Protein AF-A0A0D8FWG2-F1 (afdb_monomer)

Structure (mmCIF, N/CA/C/O backbone):
data_AF-A0A0D8FWG2-F1
#
_entry.id   AF-A0A0D8FWG2-F1
#
loop_
_atom_site.group_PDB
_atom_site.id
_atom_site.type_symbol
_atom_site.label_atom_id
_atom_site.label_alt_id
_atom_site.label_comp_id
_atom_site.label_asym_id
_atom_site.label_entity_id
_atom_site.label_seq_id
_atom_site.pdbx_PDB_ins_code
_atom_site.Cartn_x
_atom_site.Cartn_y
_atom_site.Cartn_z
_atom_site.occupancy
_atom_site.B_iso_or_equiv
_atom_site.auth_seq_id
_atom_site.auth_comp_id
_atom_site.auth_asym_id
_atom_site.auth_atom_id
_atom_site.pdbx_PDB_model_num
ATOM 1 N N . MET A 1 1 ? 95.103 -8.978 -117.658 1.00 49.19 1 MET A N 1
ATOM 2 C CA . MET A 1 1 ? 93.916 -8.211 -117.225 1.00 49.19 1 MET A CA 1
ATOM 3 C C . MET A 1 1 ? 92.693 -9.013 -117.621 1.00 49.19 1 MET A C 1
ATOM 5 O O . MET A 1 1 ? 92.550 -9.301 -118.802 1.00 49.19 1 MET A O 1
ATOM 9 N N . ALA A 1 2 ? 91.891 -9.467 -116.656 1.00 58.25 2 ALA A N 1
ATOM 10 C CA . ALA A 1 2 ? 90.638 -10.151 -116.962 1.00 58.25 2 ALA A CA 1
ATOM 11 C C . ALA A 1 2 ? 89.670 -9.117 -117.555 1.00 58.25 2 ALA A C 1
ATOM 13 O O . ALA A 1 2 ? 89.337 -8.136 -116.893 1.00 58.25 2 ALA A O 1
ATOM 14 N N . VAL A 1 3 ? 89.307 -9.284 -118.825 1.00 69.56 3 VAL A N 1
ATOM 15 C CA . VAL A 1 3 ? 88.419 -8.355 -119.528 1.00 69.56 3 VAL A CA 1
ATOM 16 C C . VAL A 1 3 ? 86.982 -8.775 -119.228 1.00 69.56 3 VAL A C 1
ATOM 18 O O . VAL A 1 3 ? 86.547 -9.845 -119.647 1.00 69.56 3 VAL A O 1
ATOM 21 N N . ILE A 1 4 ? 86.276 -7.957 -118.448 1.00 75.12 4 ILE A N 1
ATOM 22 C CA . ILE A 1 4 ? 84.880 -8.182 -118.060 1.00 75.12 4 ILE A CA 1
ATOM 23 C C . ILE A 1 4 ? 83.990 -7.588 -119.153 1.00 75.12 4 ILE A C 1
ATOM 25 O O . ILE A 1 4 ? 83.874 -6.369 -119.245 1.00 75.12 4 ILE A O 1
ATOM 29 N N . ASN A 1 5 ? 83.372 -8.435 -119.979 1.00 79.31 5 ASN A N 1
ATOM 30 C CA . ASN A 1 5 ? 82.559 -7.987 -121.119 1.00 79.31 5 ASN A CA 1
ATOM 31 C C . ASN A 1 5 ? 81.068 -8.313 -120.971 1.00 79.31 5 ASN A C 1
ATOM 33 O O . ASN A 1 5 ? 80.241 -7.759 -121.691 1.00 79.31 5 ASN A O 1
ATOM 37 N N . THR A 1 6 ? 80.708 -9.199 -120.040 1.00 81.62 6 THR A N 1
ATOM 38 C CA . THR A 1 6 ? 79.319 -9.577 -119.761 1.00 81.62 6 THR A CA 1
ATOM 39 C C . THR A 1 6 ? 79.025 -9.577 -118.262 1.00 81.62 6 THR A C 1
ATOM 41 O O . THR A 1 6 ? 79.923 -9.692 -117.425 1.00 81.62 6 THR A O 1
ATOM 44 N N . THR A 1 7 ? 77.743 -9.511 -117.891 1.00 81.50 7 THR A N 1
ATOM 45 C CA . THR A 1 7 ? 77.305 -9.647 -116.490 1.00 81.50 7 THR A CA 1
ATOM 46 C C . THR A 1 7 ? 77.754 -10.980 -115.881 1.00 81.50 7 THR A C 1
ATOM 48 O O . THR A 1 7 ? 78.048 -11.049 -114.690 1.00 81.50 7 THR A O 1
ATOM 51 N N . SER A 1 8 ? 77.862 -12.036 -116.695 1.00 82.88 8 SER A N 1
ATOM 52 C CA . SER A 1 8 ? 78.363 -13.337 -116.247 1.00 82.88 8 SER A CA 1
ATOM 53 C C . SER A 1 8 ? 79.861 -13.293 -115.921 1.00 82.88 8 SER A C 1
ATOM 55 O O . SER A 1 8 ? 80.273 -13.862 -114.908 1.00 82.88 8 SER A O 1
ATOM 57 N N . ASP A 1 9 ? 80.662 -12.571 -116.714 1.00 80.00 9 ASP A N 1
ATOM 58 C CA . ASP A 1 9 ? 82.096 -12.371 -116.454 1.00 80.00 9 ASP A CA 1
ATOM 59 C C . ASP A 1 9 ? 82.322 -11.567 -115.165 1.00 80.00 9 ASP A C 1
ATOM 61 O O . ASP A 1 9 ? 83.185 -11.916 -114.359 1.00 80.00 9 ASP A O 1
ATOM 65 N N . LEU A 1 10 ? 81.487 -10.548 -114.918 1.00 81.06 10 LEU A N 1
ATOM 66 C CA . LEU A 1 10 ? 81.511 -9.752 -113.687 1.00 81.06 10 LEU A CA 1
ATOM 67 C C . LEU A 1 10 ? 81.169 -10.613 -112.462 1.00 81.06 10 LEU A C 1
ATOM 69 O O . LEU A 1 10 ? 81.890 -10.604 -111.468 1.00 81.06 10 LEU A O 1
ATOM 73 N N . LEU A 1 11 ? 80.095 -11.405 -112.536 1.00 82.94 11 LEU A N 1
ATOM 74 C CA . LEU A 1 11 ? 79.675 -12.281 -111.438 1.00 82.94 11 LEU A CA 1
ATOM 75 C C . LEU A 1 11 ? 80.678 -13.406 -111.149 1.00 82.94 11 LEU A C 1
ATOM 77 O O . LEU A 1 11 ? 80.746 -13.863 -110.007 1.00 82.94 11 LEU A O 1
ATOM 81 N N . LYS A 1 12 ? 81.436 -13.866 -112.153 1.00 83.00 12 LYS A N 1
ATOM 82 C CA . LYS A 1 12 ? 82.525 -14.833 -111.966 1.00 83.00 12 LYS A CA 1
ATOM 83 C C . LYS A 1 12 ? 83.728 -14.177 -111.281 1.00 83.00 12 LYS A C 1
ATOM 85 O O . LYS A 1 12 ? 84.181 -14.686 -110.259 1.00 83.00 12 LYS A O 1
ATOM 90 N N . ALA A 1 13 ? 84.150 -13.001 -111.752 1.00 82.06 13 ALA A N 1
ATOM 91 C CA . AL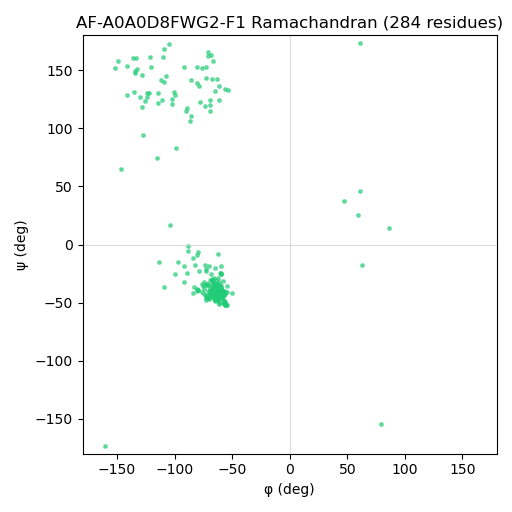A A 1 13 ? 85.244 -12.235 -111.152 1.00 82.06 13 ALA A CA 1
ATOM 92 C C . ALA A 1 13 ? 84.978 -11.855 -109.679 1.00 82.06 13 ALA A C 1
ATOM 94 O O . ALA A 1 13 ? 85.886 -11.952 -108.856 1.00 82.06 13 ALA A O 1
ATOM 95 N N . LEU A 1 14 ? 83.731 -11.507 -109.327 1.00 83.25 14 LEU A N 1
ATOM 96 C CA . LEU A 1 14 ? 83.308 -11.209 -107.947 1.00 83.25 14 LEU A CA 1
ATOM 97 C C . LEU A 1 14 ? 83.203 -12.449 -107.036 1.00 83.25 14 LEU A C 1
ATOM 99 O O . LEU A 1 14 ? 83.204 -12.308 -105.814 1.00 83.25 14 LEU A O 1
ATOM 103 N N . ARG A 1 15 ? 83.064 -13.660 -107.595 1.00 82.50 15 ARG A N 1
ATOM 104 C CA . ARG A 1 15 ? 83.085 -14.916 -106.817 1.00 82.50 15 ARG A CA 1
ATOM 105 C C . ARG A 1 15 ? 84.504 -15.394 -106.540 1.00 82.50 15 ARG A C 1
ATOM 107 O O . ARG A 1 15 ? 84.753 -15.931 -105.468 1.00 82.50 15 ARG A O 1
ATOM 114 N N . GLU A 1 16 ? 85.400 -15.208 -107.503 1.00 85.69 16 GLU A N 1
ATOM 115 C CA . GLU A 1 16 ? 86.805 -15.610 -107.402 1.00 85.69 16 GLU A CA 1
ATOM 116 C C . GLU A 1 16 ? 87.637 -14.614 -106.568 1.00 85.69 16 GLU A C 1
ATOM 118 O O . GLU A 1 16 ? 88.646 -15.013 -105.997 1.00 85.69 16 GLU A O 1
ATOM 123 N N . ASN A 1 17 ? 87.192 -13.352 -106.432 1.00 85.19 17 ASN A N 1
ATOM 124 C CA . ASN A 1 17 ? 87.883 -12.296 -105.678 1.00 85.19 17 ASN A CA 1
ATOM 125 C C . ASN A 1 17 ? 86.943 -11.623 -104.649 1.00 85.19 17 ASN A C 1
ATOM 127 O O . ASN A 1 17 ? 86.231 -10.674 -104.996 1.00 85.19 17 ASN A O 1
ATOM 131 N N . PRO A 1 18 ? 86.931 -12.078 -103.38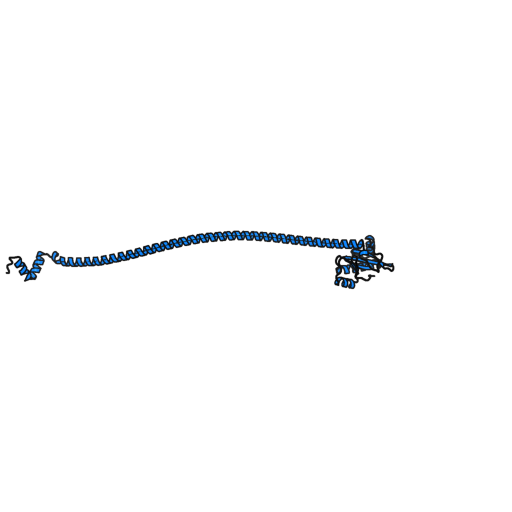0 1.00 79.88 18 PRO A N 1
ATOM 132 C CA . PRO A 1 18 ? 86.045 -11.549 -102.336 1.00 79.88 18 PRO A CA 1
ATOM 133 C C . PRO A 1 18 ? 86.223 -10.049 -102.048 1.00 79.88 18 PRO A C 1
ATOM 135 O O . PRO A 1 18 ? 85.235 -9.351 -101.843 1.00 79.88 18 PRO A O 1
ATOM 138 N N . GLU A 1 19 ? 87.450 -9.527 -102.121 1.00 80.31 19 GLU A N 1
ATOM 139 C CA . GLU A 1 19 ? 87.739 -8.104 -101.873 1.00 80.31 19 GLU A CA 1
ATOM 140 C C . GLU A 1 19 ? 87.059 -7.179 -102.897 1.00 80.31 19 GLU A C 1
ATOM 142 O O . GLU A 1 19 ? 86.571 -6.103 -102.552 1.00 80.31 19 GLU A O 1
ATOM 147 N N . TRP A 1 20 ? 86.949 -7.614 -104.159 1.00 82.56 20 TRP A N 1
ATOM 148 C CA . TRP A 1 20 ? 86.262 -6.849 -105.207 1.00 82.56 20 TRP A CA 1
ATOM 149 C C . TRP A 1 20 ? 84.753 -6.798 -104.968 1.00 82.56 20 TRP A C 1
ATOM 151 O O . TRP A 1 20 ? 84.102 -5.812 -105.303 1.00 82.56 20 TRP A O 1
ATOM 161 N N . LYS A 1 21 ? 84.188 -7.838 -104.348 1.00 80.44 21 LYS A N 1
ATOM 162 C CA . LYS A 1 21 ? 82.777 -7.883 -103.957 1.00 80.44 21 LYS A CA 1
ATOM 163 C C . LYS A 1 21 ? 82.461 -6.887 -102.851 1.00 80.44 21 LYS A C 1
ATOM 165 O O . LYS A 1 21 ? 81.416 -6.244 -102.922 1.00 80.44 21 LYS A O 1
ATOM 170 N N . ASP A 1 22 ? 83.350 -6.735 -101.877 1.00 80.75 22 ASP A N 1
ATOM 171 C CA . ASP A 1 22 ? 83.165 -5.779 -100.786 1.00 80.75 22 ASP A CA 1
ATOM 172 C C . ASP A 1 22 ? 83.395 -4.332 -101.254 1.00 80.75 22 ASP A C 1
ATOM 174 O O . ASP A 1 22 ? 82.592 -3.462 -100.921 1.00 80.75 22 ASP A O 1
ATOM 178 N N . ALA A 1 23 ? 84.381 -4.085 -102.126 1.00 80.75 23 ALA A N 1
ATOM 179 C CA . ALA A 1 23 ? 84.607 -2.769 -102.735 1.00 80.75 23 ALA A CA 1
ATOM 180 C C . ALA A 1 23 ? 83.437 -2.320 -103.634 1.00 80.75 23 ALA A C 1
ATOM 182 O O . ALA A 1 23 ? 82.934 -1.207 -103.493 1.00 80.75 23 ALA A O 1
ATOM 183 N N . VAL A 1 24 ? 82.941 -3.201 -104.515 1.00 81.69 24 VAL A N 1
ATOM 184 C CA . VAL A 1 24 ? 81.765 -2.915 -105.360 1.00 81.69 24 VAL A CA 1
ATOM 185 C C . VAL A 1 24 ? 80.501 -2.741 -104.510 1.00 81.69 24 VAL A C 1
ATOM 187 O O . VAL A 1 24 ? 79.668 -1.890 -104.818 1.00 81.69 24 VAL A O 1
ATOM 190 N N . ARG A 1 25 ? 80.352 -3.499 -103.413 1.00 81.50 25 ARG A N 1
ATOM 191 C CA . ARG A 1 25 ? 79.251 -3.312 -102.456 1.00 81.50 25 ARG A CA 1
ATOM 192 C C . ARG A 1 25 ? 79.326 -1.936 -101.790 1.00 81.50 25 ARG A C 1
ATOM 194 O O . ARG A 1 25 ? 78.289 -1.288 -101.677 1.00 81.50 25 ARG A O 1
ATOM 201 N N . ALA A 1 26 ? 80.513 -1.499 -101.373 1.00 82.44 26 ALA A N 1
ATOM 202 C CA . ALA A 1 26 ? 80.698 -0.212 -100.716 1.00 82.44 26 ALA A CA 1
ATOM 203 C C . ALA A 1 26 ? 80.413 0.977 -101.647 1.00 82.44 26 ALA A C 1
ATOM 205 O O . ALA A 1 26 ? 79.708 1.902 -101.245 1.00 82.44 26 ALA A O 1
ATOM 206 N N . GLU A 1 27 ? 80.879 0.901 -102.897 1.00 82.88 27 GLU A N 1
ATOM 207 C CA . GLU A 1 27 ? 80.689 1.943 -103.913 1.00 82.88 27 GLU A CA 1
ATOM 208 C C . GLU A 1 27 ? 79.222 2.064 -104.364 1.00 82.88 27 GLU A C 1
ATOM 210 O O . GLU A 1 27 ? 78.686 3.165 -104.459 1.00 82.88 27 GLU A O 1
ATOM 215 N N . ILE A 1 28 ? 78.537 0.938 -104.613 1.00 82.50 28 ILE A N 1
ATOM 216 C CA . ILE A 1 28 ? 77.148 0.948 -105.112 1.00 82.50 28 ILE A CA 1
ATOM 217 C C . ILE A 1 28 ? 76.143 1.278 -104.002 1.00 82.50 28 ILE A C 1
ATOM 219 O O . ILE A 1 28 ? 75.159 1.975 -104.249 1.00 82.50 28 ILE A O 1
ATOM 223 N N . LEU A 1 29 ? 76.335 0.739 -102.794 1.00 81.19 29 LEU A N 1
ATOM 224 C CA . LEU A 1 29 ? 75.348 0.855 -101.716 1.00 81.19 29 LEU A CA 1
ATOM 225 C C . LEU A 1 29 ? 75.589 2.078 -100.810 1.00 81.19 29 LEU A C 1
ATOM 227 O O . LEU A 1 29 ? 74.668 2.512 -100.117 1.00 81.19 29 LEU A O 1
ATOM 231 N N . GLY A 1 30 ? 76.786 2.670 -100.809 1.00 81.19 30 GLY A N 1
ATOM 232 C CA . GLY A 1 30 ? 77.150 3.737 -99.871 1.00 81.19 30 GLY A CA 1
ATOM 233 C C . GLY A 1 30 ? 77.100 3.287 -98.398 1.00 81.19 30 GLY A C 1
ATOM 234 O O . GLY A 1 30 ? 76.677 2.177 -98.070 1.00 81.19 30 GLY A O 1
ATOM 235 N N . GLU A 1 31 ? 77.540 4.133 -97.463 1.00 77.31 31 GLU A N 1
ATOM 236 C CA . GLU A 1 31 ? 77.626 3.761 -96.034 1.00 77.31 31 GLU A CA 1
ATOM 237 C C . GLU A 1 31 ? 76.253 3.507 -95.387 1.00 77.31 31 GLU A C 1
ATOM 239 O O . GLU A 1 31 ? 76.088 2.607 -94.564 1.00 77.31 31 GLU A O 1
ATOM 244 N N . ARG A 1 32 ? 75.228 4.268 -95.792 1.00 78.75 32 ARG A N 1
ATOM 245 C CA . ARG A 1 32 ? 73.884 4.205 -95.189 1.00 78.75 32 ARG A CA 1
ATOM 246 C C . ARG A 1 32 ? 73.160 2.884 -95.446 1.00 78.75 32 ARG A C 1
ATOM 248 O O . ARG A 1 32 ? 72.411 2.437 -94.584 1.00 78.75 32 ARG A O 1
ATOM 255 N N . LEU A 1 33 ? 73.334 2.271 -96.620 1.00 84.56 33 LEU A N 1
ATOM 256 C CA . LEU A 1 33 ? 72.678 0.992 -96.925 1.00 84.56 33 LEU A CA 1
ATOM 257 C C . LEU A 1 33 ? 73.448 -0.205 -96.350 1.00 84.56 33 LEU A C 1
ATOM 259 O O . LEU A 1 33 ? 72.860 -1.272 -96.193 1.00 84.56 33 LEU A O 1
ATOM 263 N N . GLN A 1 34 ? 74.724 -0.035 -95.989 1.00 82.62 34 GLN A N 1
ATOM 264 C CA . GLN A 1 34 ? 75.521 -1.080 -95.338 1.00 82.62 34 GLN A CA 1
ATOM 265 C C . GLN A 1 34 ? 75.179 -1.255 -93.853 1.00 82.62 34 GLN A C 1
ATOM 267 O O . GLN A 1 34 ? 75.177 -2.383 -93.373 1.00 82.62 34 GLN A O 1
ATOM 272 N N . THR A 1 35 ? 74.831 -0.176 -93.141 1.00 88.19 35 THR A N 1
ATOM 273 C CA . THR A 1 35 ? 74.429 -0.220 -91.715 1.00 88.19 35 THR A CA 1
ATOM 274 C C . THR A 1 35 ? 72.951 -0.561 -91.505 1.00 88.19 35 THR A C 1
ATOM 276 O O . THR A 1 35 ? 72.517 -0.867 -90.392 1.00 88.19 35 THR A O 1
ATOM 279 N N . LEU A 1 36 ? 72.153 -0.551 -92.577 1.00 91.56 36 LEU A N 1
ATOM 280 C CA . LEU A 1 36 ? 70.716 -0.809 -92.525 1.00 91.56 36 LEU A CA 1
ATOM 281 C C . LEU A 1 36 ? 70.345 -2.175 -91.903 1.00 91.56 36 LEU A C 1
ATOM 283 O O . LEU A 1 36 ? 69.422 -2.194 -91.089 1.00 91.56 36 LEU A O 1
ATOM 287 N N . PRO A 1 37 ? 71.023 -3.308 -92.195 1.00 90.88 37 PRO A N 1
ATOM 288 C CA . PRO A 1 37 ? 70.692 -4.600 -91.583 1.00 90.88 37 PRO A CA 1
ATOM 289 C C . PRO A 1 37 ? 70.879 -4.628 -90.061 1.00 90.88 37 PRO A C 1
ATOM 291 O O . PRO A 1 37 ? 70.106 -5.281 -89.357 1.00 90.88 37 PRO A O 1
ATOM 294 N N . GLU A 1 38 ? 71.877 -3.908 -89.542 1.00 91.62 38 GLU A N 1
ATOM 295 C CA . GLU A 1 38 ? 72.129 -3.795 -88.102 1.00 91.62 38 GLU A CA 1
ATOM 296 C C . GLU A 1 38 ? 71.036 -2.971 -87.425 1.00 91.62 38 GLU A C 1
ATOM 298 O O . GLU A 1 38 ? 70.456 -3.422 -86.438 1.00 91.62 38 GLU A O 1
ATOM 303 N N . LEU A 1 39 ? 70.676 -1.821 -88.008 1.00 93.56 39 LEU A N 1
ATOM 304 C CA . LEU A 1 39 ? 69.558 -0.999 -87.537 1.00 93.56 39 LEU A CA 1
ATOM 305 C C . LEU A 1 39 ? 68.227 -1.762 -87.584 1.00 93.56 39 LEU A C 1
ATOM 307 O O . LEU A 1 39 ? 67.440 -1.681 -86.646 1.00 93.56 39 LEU A O 1
ATOM 311 N N . VAL A 1 40 ? 67.975 -2.540 -88.643 1.00 95.81 40 VAL A N 1
ATOM 312 C CA . VAL A 1 40 ? 66.783 -3.400 -88.752 1.00 95.81 40 VAL A CA 1
ATOM 313 C C . VAL A 1 40 ? 66.789 -4.481 -87.671 1.00 95.81 40 VAL A C 1
ATOM 315 O O . VAL A 1 40 ? 65.757 -4.719 -87.042 1.00 95.81 40 VAL A O 1
ATOM 318 N N . SER A 1 41 ? 67.934 -5.113 -87.411 1.00 95.56 41 SER A N 1
ATOM 319 C CA . SER A 1 41 ? 68.062 -6.135 -86.366 1.00 95.56 41 SER A CA 1
ATOM 320 C C . SER A 1 41 ? 67.839 -5.549 -84.972 1.00 95.56 41 SER A C 1
ATOM 322 O O . SER A 1 41 ? 67.122 -6.136 -84.163 1.00 95.56 41 SER A O 1
ATOM 324 N N . GLU A 1 42 ? 68.406 -4.376 -84.698 1.00 96.31 42 GLU A N 1
ATOM 325 C CA . GLU A 1 42 ? 68.234 -3.674 -83.428 1.00 96.31 42 GLU A CA 1
ATOM 326 C C . GLU A 1 42 ? 66.787 -3.207 -83.230 1.00 96.31 42 GLU A C 1
ATOM 328 O O . GLU A 1 42 ? 66.190 -3.488 -82.192 1.00 96.31 42 GLU A O 1
ATOM 333 N N . ASN A 1 43 ? 66.166 -2.621 -84.257 1.00 96.94 43 ASN A N 1
ATOM 334 C CA . ASN A 1 43 ? 64.742 -2.286 -84.233 1.00 96.94 43 ASN A CA 1
ATOM 335 C C . ASN A 1 43 ? 63.876 -3.528 -83.984 1.00 96.94 43 ASN A C 1
ATOM 337 O O . ASN A 1 43 ? 62.931 -3.467 -83.203 1.00 96.94 43 ASN A O 1
ATOM 341 N N . THR A 1 44 ? 64.211 -4.671 -84.591 1.00 96.69 44 THR A N 1
ATOM 342 C CA . THR A 1 44 ? 63.485 -5.935 -84.374 1.00 96.69 44 THR A CA 1
ATOM 343 C C . THR A 1 44 ? 63.567 -6.380 -82.910 1.00 96.69 44 THR A C 1
ATOM 345 O O . THR A 1 44 ? 62.556 -6.783 -82.334 1.00 96.69 44 THR A O 1
ATOM 348 N N . ARG A 1 45 ? 64.737 -6.251 -82.267 1.00 96.62 45 ARG A N 1
ATOM 349 C CA . ARG A 1 45 ? 64.900 -6.545 -80.830 1.00 96.62 45 ARG A CA 1
ATOM 350 C C . ARG A 1 45 ? 64.126 -5.570 -79.947 1.00 96.62 45 ARG A C 1
ATOM 352 O O . ARG A 1 45 ? 63.490 -5.999 -78.987 1.00 96.62 45 ARG A O 1
ATOM 359 N N . GLN A 1 46 ? 64.162 -4.274 -80.260 1.00 97.38 46 GLN A N 1
ATOM 360 C CA . GLN A 1 46 ? 63.421 -3.259 -79.509 1.00 97.38 46 GLN A CA 1
ATOM 361 C C . GLN A 1 46 ? 61.911 -3.484 -79.609 1.00 97.38 46 GLN A C 1
ATOM 363 O O . GLN A 1 46 ? 61.226 -3.446 -78.589 1.00 97.38 46 GLN A O 1
ATOM 368 N N . ILE A 1 47 ? 61.404 -3.799 -80.804 1.00 97.75 47 ILE A N 1
ATOM 369 C CA . ILE A 1 47 ? 59.998 -4.155 -81.030 1.00 97.75 47 ILE A CA 1
ATOM 370 C C . ILE A 1 47 ? 59.616 -5.392 -80.209 1.00 97.75 47 ILE A C 1
ATOM 372 O O . ILE A 1 47 ? 58.590 -5.365 -79.532 1.00 97.75 47 ILE A O 1
ATOM 376 N N . ALA A 1 48 ? 60.450 -6.438 -80.193 1.00 96.75 48 ALA A N 1
ATOM 377 C CA . ALA A 1 48 ? 60.201 -7.623 -79.370 1.00 96.75 48 ALA A CA 1
ATOM 378 C C . ALA A 1 48 ? 60.156 -7.285 -77.866 1.00 96.75 48 ALA A C 1
ATOM 380 O O . ALA A 1 48 ? 59.224 -7.672 -77.168 1.00 96.75 48 ALA A O 1
ATOM 381 N N . SER A 1 49 ? 61.105 -6.477 -77.378 1.00 97.56 49 SER A N 1
ATOM 382 C CA . SER A 1 49 ? 61.138 -6.017 -75.981 1.00 97.56 49 SER A CA 1
ATOM 383 C C . SER A 1 49 ? 59.909 -5.181 -75.595 1.00 97.56 49 SER A C 1
ATOM 385 O O . SER A 1 49 ? 59.410 -5.280 -74.472 1.00 97.56 49 SER A O 1
ATOM 387 N N . ILE A 1 50 ? 59.415 -4.343 -76.512 1.00 97.81 50 ILE A N 1
ATOM 388 C CA . ILE A 1 50 ? 58.174 -3.581 -76.331 1.00 97.81 50 ILE A CA 1
ATOM 389 C C . ILE A 1 50 ? 56.974 -4.530 -76.272 1.00 97.81 50 ILE A C 1
ATOM 391 O O . ILE A 1 50 ? 56.132 -4.348 -75.395 1.00 97.81 50 ILE A O 1
ATOM 395 N N . GLY A 1 51 ? 56.925 -5.548 -77.137 1.00 97.88 51 GLY A N 1
ATOM 396 C CA . GLY A 1 51 ? 55.905 -6.601 -77.104 1.00 97.88 51 GLY A CA 1
ATOM 397 C C . GLY A 1 51 ? 55.831 -7.283 -75.737 1.00 97.88 51 GLY A C 1
ATOM 398 O O . GLY A 1 51 ? 54.783 -7.258 -75.098 1.00 97.88 51 GLY A O 1
ATOM 399 N N . ASP A 1 52 ? 56.969 -7.747 -75.214 1.00 97.81 52 ASP A N 1
ATOM 400 C CA . ASP A 1 52 ? 57.038 -8.379 -73.888 1.00 97.81 52 ASP A CA 1
ATOM 401 C C . ASP A 1 52 ? 56.548 -7.454 -72.762 1.00 97.81 52 ASP A C 1
ATOM 403 O O . ASP A 1 52 ? 55.893 -7.887 -71.809 1.00 97.81 52 ASP A O 1
ATOM 407 N N . LYS A 1 53 ? 56.890 -6.159 -72.826 1.00 97.75 53 LYS A N 1
ATOM 408 C CA . LYS A 1 53 ? 56.414 -5.168 -71.849 1.00 97.75 53 LYS A CA 1
ATOM 409 C C . LYS A 1 53 ? 54.907 -4.957 -71.967 1.00 97.75 53 LYS A C 1
ATOM 411 O O . LYS A 1 53 ? 54.252 -4.867 -70.931 1.00 97.75 53 LYS A O 1
ATOM 416 N N . LEU A 1 54 ? 54.374 -4.901 -73.186 1.00 97.94 54 LEU A N 1
ATOM 417 C CA . LEU A 1 54 ? 52.948 -4.724 -73.446 1.00 97.94 54 LEU A CA 1
ATOM 418 C C . LEU A 1 54 ? 52.130 -5.919 -72.939 1.00 97.94 54 LEU A C 1
ATOM 420 O O . LEU A 1 54 ? 51.083 -5.727 -72.317 1.00 97.94 54 LEU A O 1
ATOM 424 N N . ASP A 1 55 ? 52.634 -7.140 -73.114 1.00 97.75 55 ASP A N 1
ATOM 425 C CA . ASP A 1 55 ? 52.006 -8.349 -72.575 1.00 97.75 55 ASP A CA 1
ATOM 426 C C . ASP A 1 55 ? 51.990 -8.323 -71.042 1.00 97.75 55 ASP A C 1
ATOM 428 O O . ASP A 1 55 ? 50.961 -8.580 -70.411 1.00 97.75 55 ASP A O 1
ATOM 432 N N . ARG A 1 56 ? 53.103 -7.921 -70.411 1.00 97.75 56 ARG A N 1
ATOM 433 C CA . ARG A 1 56 ? 53.162 -7.748 -68.948 1.00 97.75 56 ARG A CA 1
ATOM 434 C C . ARG A 1 56 ? 52.175 -6.697 -68.455 1.00 97.75 56 ARG A C 1
ATOM 436 O O . ARG A 1 56 ? 51.490 -6.945 -67.465 1.00 97.75 56 ARG A O 1
ATOM 443 N N . THR A 1 57 ? 52.084 -5.542 -69.114 1.00 97.81 57 THR A N 1
ATOM 444 C CA . THR A 1 57 ? 51.121 -4.507 -68.712 1.00 97.81 57 THR A CA 1
ATOM 445 C C . THR A 1 57 ? 49.686 -4.971 -68.915 1.00 97.81 57 THR A C 1
ATOM 447 O O . THR A 1 57 ? 48.856 -4.721 -68.049 1.00 97.81 57 THR A O 1
ATOM 450 N N . SER A 1 58 ? 49.400 -5.701 -69.995 1.00 98.06 58 SER A N 1
ATOM 451 C CA . SER A 1 58 ? 48.068 -6.259 -70.258 1.00 98.06 58 SER A CA 1
ATOM 452 C C . SER A 1 58 ? 47.657 -7.255 -69.172 1.00 98.06 58 SER A C 1
ATOM 454 O O . SER A 1 58 ? 46.550 -7.173 -68.643 1.00 98.06 58 SER A O 1
ATOM 456 N N . ASN A 1 59 ? 48.579 -8.123 -68.748 1.00 97.75 59 ASN A N 1
ATOM 457 C CA . ASN A 1 59 ? 48.336 -9.066 -67.655 1.00 97.75 59 ASN A CA 1
ATOM 458 C C . ASN A 1 59 ? 48.128 -8.362 -66.303 1.00 97.75 59 ASN A C 1
ATOM 460 O O . ASN A 1 59 ? 47.253 -8.753 -65.532 1.00 97.75 59 ASN A O 1
ATOM 464 N N . LEU A 1 60 ? 48.896 -7.304 -66.012 1.00 98.00 60 LEU A N 1
ATOM 465 C CA . LEU A 1 60 ? 48.705 -6.503 -64.796 1.00 98.00 60 LEU A CA 1
ATOM 466 C C . LEU A 1 60 ? 47.357 -5.777 -64.791 1.00 98.00 60 LEU A C 1
ATOM 468 O O . LEU A 1 60 ? 46.711 -5.719 -63.746 1.00 98.00 60 LEU A O 1
ATOM 472 N N . LEU A 1 61 ? 46.929 -5.246 -65.939 1.00 98.12 61 LEU A N 1
ATOM 473 C CA . LEU A 1 61 ? 45.622 -4.607 -66.079 1.00 98.12 61 LEU A CA 1
ATOM 474 C C . LEU A 1 61 ? 44.491 -5.611 -65.847 1.00 98.12 61 LEU A C 1
ATOM 476 O O . LEU A 1 61 ? 43.597 -5.317 -65.063 1.00 98.12 61 LEU A O 1
ATOM 480 N N . ALA A 1 62 ? 44.572 -6.812 -66.427 1.00 97.50 62 ALA A N 1
ATOM 481 C CA . ALA A 1 62 ? 43.583 -7.864 -66.195 1.00 97.50 62 ALA A CA 1
ATOM 482 C C . ALA A 1 62 ? 43.485 -8.253 -64.706 1.00 97.50 62 ALA A C 1
ATOM 484 O O . ALA A 1 62 ? 42.389 -8.333 -64.152 1.00 97.50 62 ALA A O 1
ATOM 485 N N . ALA A 1 63 ? 44.627 -8.420 -64.029 1.00 97.75 63 ALA A N 1
ATOM 486 C CA . ALA A 1 63 ? 44.657 -8.713 -62.596 1.00 97.75 63 ALA A CA 1
ATOM 487 C C . ALA A 1 63 ? 44.111 -7.555 -61.740 1.00 97.75 63 ALA A C 1
ATOM 489 O O . ALA A 1 63 ? 43.502 -7.784 -60.693 1.00 97.75 63 ALA A O 1
ATOM 490 N N . LEU A 1 64 ? 44.330 -6.304 -62.158 1.00 98.06 64 LEU A N 1
ATOM 491 C CA . LEU A 1 64 ? 43.771 -5.137 -61.481 1.00 98.06 64 LEU A CA 1
ATOM 492 C C . LEU A 1 64 ? 42.251 -5.067 -61.651 1.00 98.06 64 LEU A C 1
ATOM 494 O O . LEU A 1 64 ? 41.565 -4.815 -60.664 1.00 98.06 64 LEU A O 1
ATOM 498 N N . THR A 1 65 ? 41.731 -5.336 -62.851 1.00 98.00 65 THR A N 1
ATOM 499 C CA . THR A 1 65 ? 40.286 -5.421 -63.108 1.00 98.00 65 THR A CA 1
ATOM 500 C C . THR A 1 65 ? 39.634 -6.460 -62.203 1.00 98.00 65 THR A C 1
ATOM 502 O O . THR A 1 65 ? 38.702 -6.130 -61.482 1.00 98.00 65 THR A O 1
ATOM 505 N N . GLU A 1 66 ? 40.199 -7.667 -62.114 1.00 98.12 66 GLU A N 1
ATOM 506 C CA . GLU A 1 66 ? 39.655 -8.708 -61.235 1.00 98.12 66 GLU A CA 1
ATOM 507 C C . GLU A 1 66 ? 39.677 -8.291 -59.751 1.00 98.12 66 GLU A C 1
ATOM 509 O O . GLU A 1 66 ? 38.764 -8.594 -58.981 1.00 98.12 66 GLU A O 1
ATOM 514 N N . ARG A 1 67 ? 40.720 -7.572 -59.314 1.00 98.12 67 ARG A N 1
ATOM 515 C CA . ARG A 1 67 ? 40.778 -7.034 -57.946 1.00 98.12 67 ARG A CA 1
ATOM 516 C C . ARG A 1 67 ? 39.724 -5.958 -57.701 1.00 98.12 67 ARG A C 1
ATOM 518 O O . ARG A 1 67 ? 39.196 -5.925 -56.592 1.00 98.12 67 ARG A O 1
ATOM 525 N N . LEU A 1 68 ? 39.443 -5.102 -58.682 1.00 98.19 68 LEU A N 1
ATOM 526 C CA . LEU A 1 68 ? 38.386 -4.094 -58.589 1.00 98.19 68 LEU A CA 1
ATOM 527 C C . LEU A 1 68 ? 37.012 -4.759 -58.488 1.00 98.19 68 LEU A C 1
ATOM 529 O O . LEU A 1 68 ? 36.284 -4.447 -57.552 1.00 98.19 68 LEU A O 1
ATOM 533 N N . ASP A 1 69 ? 36.728 -5.768 -59.314 1.00 98.12 69 ASP A N 1
ATOM 534 C CA . ASP A 1 69 ? 35.466 -6.520 -59.250 1.00 98.12 69 ASP A CA 1
ATOM 535 C C . ASP A 1 69 ? 35.249 -7.159 -57.865 1.00 98.12 69 ASP A C 1
ATOM 537 O O . ASP A 1 69 ? 34.148 -7.144 -57.307 1.00 98.12 69 ASP A O 1
ATOM 541 N N . ARG A 1 70 ? 36.317 -7.695 -57.253 1.00 98.25 70 ARG A N 1
ATOM 542 C CA . ARG A 1 70 ? 36.254 -8.232 -55.881 1.00 98.25 70 ARG A CA 1
ATOM 543 C C . ARG A 1 70 ? 35.988 -7.146 -54.839 1.00 98.25 70 ARG A C 1
ATOM 545 O O . ARG A 1 70 ? 35.267 -7.411 -53.879 1.00 98.25 70 ARG A O 1
ATOM 552 N N . VAL A 1 71 ? 36.583 -5.962 -54.989 1.00 98.31 71 VAL A N 1
ATOM 553 C CA . VAL A 1 71 ? 36.342 -4.827 -54.085 1.00 98.31 71 VAL A CA 1
ATOM 554 C C . VAL A 1 71 ? 34.900 -4.344 -54.213 1.00 98.31 71 VAL A C 1
ATOM 556 O O . VAL A 1 71 ? 34.246 -4.167 -53.188 1.00 98.31 71 VAL A O 1
ATOM 559 N N . ASP A 1 72 ? 34.371 -4.226 -55.429 1.00 98.38 72 ASP A N 1
ATOM 560 C CA . ASP A 1 72 ? 32.978 -3.835 -55.665 1.00 98.38 72 ASP A CA 1
ATOM 561 C C . ASP A 1 72 ? 32.001 -4.833 -55.029 1.00 98.38 72 ASP A C 1
ATOM 563 O O . ASP A 1 72 ? 31.061 -4.438 -54.334 1.00 98.38 72 ASP A O 1
ATOM 567 N N . ALA A 1 73 ? 32.273 -6.136 -55.156 1.00 98.00 73 ALA A N 1
ATOM 568 C CA . ALA A 1 73 ? 31.488 -7.172 -54.487 1.00 98.00 73 ALA A CA 1
ATOM 569 C C . ALA A 1 73 ? 31.558 -7.070 -52.949 1.00 98.00 73 ALA A C 1
ATOM 571 O O . ALA A 1 73 ? 30.548 -7.249 -52.263 1.00 98.00 73 ALA A O 1
ATOM 572 N N . GLN A 1 74 ? 32.733 -6.764 -52.388 1.00 98.50 74 GLN A N 1
ATOM 573 C CA . GLN A 1 74 ? 32.896 -6.555 -50.945 1.00 98.50 74 GLN A CA 1
ATOM 574 C C . GLN A 1 74 ? 32.155 -5.310 -50.451 1.00 98.50 74 GLN A C 1
ATOM 576 O O . GLN A 1 74 ? 31.536 -5.362 -49.387 1.00 98.50 74 GLN A O 1
ATOM 581 N N . ILE A 1 75 ? 32.188 -4.215 -51.214 1.00 98.50 75 ILE A N 1
ATOM 582 C CA . ILE A 1 75 ? 31.456 -2.984 -50.903 1.00 98.50 75 ILE A CA 1
ATOM 583 C C . ILE A 1 75 ? 29.952 -3.262 -50.909 1.00 98.50 75 ILE A C 1
ATOM 585 O O . ILE A 1 75 ? 29.289 -2.946 -49.926 1.00 98.50 75 ILE A O 1
ATOM 589 N N . ALA A 1 76 ? 29.428 -3.933 -51.938 1.00 98.12 76 ALA A N 1
ATOM 590 C CA . ALA A 1 76 ? 28.011 -4.288 -52.008 1.00 98.12 76 ALA A CA 1
ATOM 591 C C . ALA A 1 76 ? 27.562 -5.140 -50.804 1.00 98.12 76 ALA A C 1
ATOM 593 O O . ALA A 1 76 ? 26.526 -4.870 -50.194 1.00 98.12 76 ALA A O 1
ATOM 594 N N . ALA A 1 77 ? 28.372 -6.127 -50.404 1.00 98.31 77 ALA A N 1
ATOM 595 C CA . ALA A 1 77 ? 28.090 -6.950 -49.229 1.00 98.31 77 ALA A CA 1
ATOM 596 C C . ALA A 1 77 ? 28.142 -6.152 -47.911 1.00 98.31 77 ALA A C 1
ATOM 598 O O . ALA A 1 77 ? 27.390 -6.442 -46.979 1.00 98.31 77 ALA A O 1
ATOM 599 N N . LEU A 1 78 ? 29.030 -5.157 -47.803 1.00 98.50 78 LEU A N 1
ATOM 600 C CA . LEU A 1 78 ? 29.082 -4.264 -46.644 1.00 98.50 78 LEU A CA 1
ATOM 601 C C . LEU A 1 78 ? 27.869 -3.335 -46.587 1.00 98.50 78 LEU A C 1
ATOM 603 O O . LEU A 1 78 ? 27.310 -3.177 -45.504 1.00 98.50 78 LEU A O 1
ATOM 607 N N . THR A 1 79 ? 27.432 -2.783 -47.720 1.00 98.38 79 THR A N 1
ATOM 608 C CA . THR A 1 79 ? 26.211 -1.971 -47.804 1.00 98.38 79 THR A CA 1
ATOM 609 C C . THR A 1 79 ? 24.999 -2.762 -47.320 1.00 98.38 79 THR A C 1
ATOM 611 O O . THR A 1 79 ? 24.310 -2.314 -46.412 1.00 98.38 79 THR A O 1
ATOM 614 N N . GLU A 1 80 ? 24.812 -3.994 -47.801 1.00 98.50 80 GLU A N 1
ATOM 615 C CA . GLU A 1 80 ? 23.689 -4.831 -47.358 1.00 98.50 80 GLU A CA 1
ATOM 616 C C . GLU A 1 80 ? 23.754 -5.144 -45.850 1.00 98.50 80 GLU A C 1
ATOM 618 O O . GLU A 1 80 ? 22.737 -5.214 -45.156 1.00 98.50 80 GLU A O 1
ATOM 623 N N . ARG A 1 81 ? 24.961 -5.331 -45.301 1.00 98.38 81 ARG A N 1
ATOM 624 C CA . ARG A 1 81 ? 25.138 -5.524 -43.855 1.00 98.38 81 ARG A CA 1
ATOM 625 C C . ARG A 1 81 ? 24.790 -4.269 -43.059 1.00 98.38 81 ARG A C 1
ATOM 627 O O . ARG A 1 81 ? 24.224 -4.421 -41.980 1.00 98.38 81 ARG A O 1
ATOM 634 N N . LEU A 1 82 ? 25.127 -3.082 -43.559 1.00 98.31 82 LEU A N 1
ATOM 635 C CA . LEU A 1 82 ? 24.765 -1.816 -42.922 1.00 98.31 82 LEU A CA 1
ATOM 636 C C . LEU A 1 82 ? 23.248 -1.615 -42.929 1.00 98.31 82 LEU A C 1
ATOM 638 O O . LEU A 1 82 ? 22.689 -1.379 -41.864 1.00 98.31 82 LEU A O 1
ATOM 642 N N . ASP A 1 83 ? 22.576 -1.869 -44.054 1.00 98.38 83 ASP A N 1
ATOM 643 C CA . ASP A 1 83 ? 21.112 -1.772 -44.144 1.00 98.38 83 ASP A CA 1
ATOM 644 C C . ASP A 1 83 ? 20.414 -2.692 -43.125 1.00 98.38 83 ASP A C 1
ATOM 646 O O . ASP A 1 83 ? 19.433 -2.318 -42.476 1.00 98.38 83 ASP A O 1
ATOM 650 N N . ARG A 1 84 ? 20.944 -3.909 -42.924 1.00 98.38 84 ARG A N 1
ATOM 651 C CA . ARG A 1 84 ? 20.433 -4.830 -41.895 1.00 98.38 84 ARG A CA 1
ATOM 652 C C . ARG A 1 84 ? 20.659 -4.304 -40.478 1.00 98.38 84 ARG A C 1
ATOM 654 O O . ARG A 1 84 ? 19.788 -4.491 -39.631 1.00 98.38 84 ARG A O 1
ATOM 661 N N . VAL A 1 85 ? 21.811 -3.690 -40.205 1.00 98.38 85 VAL A N 1
ATOM 662 C CA . VAL A 1 85 ? 22.104 -3.090 -38.895 1.00 98.38 85 VAL A CA 1
ATOM 663 C C . VAL A 1 85 ? 21.169 -1.912 -38.629 1.00 98.38 85 VAL A C 1
ATOM 665 O O . VAL A 1 85 ? 20.587 -1.852 -37.549 1.00 98.38 85 VAL A O 1
ATOM 668 N N . ASP A 1 86 ? 20.938 -1.045 -39.612 1.00 98.50 86 ASP A N 1
ATOM 669 C CA . ASP A 1 86 ? 20.011 0.083 -39.485 1.00 98.50 86 ASP A CA 1
ATOM 670 C C . ASP A 1 86 ? 18.582 -0.394 -39.193 1.00 98.50 86 ASP A C 1
ATOM 672 O O . ASP A 1 86 ? 17.918 0.117 -38.287 1.00 98.50 86 ASP A O 1
ATOM 676 N N . ALA A 1 87 ? 18.130 -1.452 -39.874 1.00 98.25 87 ALA A N 1
ATOM 677 C CA . ALA A 1 87 ? 16.833 -2.066 -39.599 1.00 98.25 87 ALA A CA 1
ATOM 678 C C . ALA A 1 87 ? 16.751 -2.659 -38.178 1.00 98.25 87 ALA A C 1
ATOM 680 O O . ALA A 1 87 ? 15.724 -2.532 -37.504 1.00 98.25 87 ALA A O 1
ATOM 681 N N . GLN A 1 88 ? 17.827 -3.290 -37.694 1.00 98.56 88 GLN A N 1
ATOM 682 C CA . GLN A 1 88 ? 17.895 -3.815 -36.326 1.00 98.56 88 GLN A CA 1
ATOM 683 C C . GLN A 1 88 ? 17.872 -2.699 -35.277 1.00 98.56 88 GLN A C 1
ATOM 685 O O . GLN A 1 88 ? 17.197 -2.848 -34.257 1.00 98.56 88 GLN A O 1
ATOM 690 N N . ILE A 1 89 ? 18.573 -1.589 -35.526 1.00 98.56 89 ILE A N 1
ATOM 691 C CA . ILE A 1 89 ? 18.570 -0.413 -34.651 1.00 98.56 89 ILE A CA 1
ATOM 692 C C . ILE A 1 89 ? 17.164 0.182 -34.585 1.00 98.56 89 ILE A C 1
ATOM 694 O O . ILE A 1 89 ? 16.649 0.369 -33.486 1.00 98.56 89 ILE A O 1
ATOM 698 N N . ALA A 1 90 ? 16.499 0.384 -35.726 1.00 98.31 90 ALA A N 1
ATOM 699 C CA . ALA A 1 90 ? 15.134 0.907 -35.762 1.00 98.31 90 ALA A CA 1
ATOM 700 C C . ALA A 1 90 ? 14.148 0.019 -34.978 1.00 98.31 90 ALA A C 1
ATOM 702 O O . ALA A 1 90 ? 13.347 0.516 -34.184 1.00 98.31 90 ALA A O 1
ATOM 703 N N . ALA A 1 91 ? 14.247 -1.305 -35.135 1.00 98.44 91 ALA A N 1
ATOM 704 C CA . ALA A 1 91 ? 13.425 -2.250 -34.382 1.00 98.44 91 ALA A CA 1
ATOM 705 C C . ALA A 1 91 ? 13.722 -2.221 -32.871 1.00 98.44 91 ALA A C 1
ATOM 707 O O . ALA A 1 91 ? 12.817 -2.407 -32.054 1.00 98.44 91 ALA A O 1
ATOM 708 N N . LEU A 1 92 ? 14.982 -2.005 -32.477 1.00 98.50 92 LEU A N 1
ATOM 709 C CA . LEU A 1 92 ? 15.360 -1.874 -31.072 1.00 98.50 92 LEU A CA 1
ATOM 710 C C . LEU A 1 92 ? 14.827 -0.573 -30.465 1.00 98.50 92 LEU A C 1
ATOM 712 O O . LEU A 1 92 ? 14.295 -0.618 -29.359 1.00 98.50 92 LEU A O 1
ATOM 716 N N . THR A 1 93 ? 14.905 0.543 -31.191 1.00 98.44 93 THR A N 1
ATOM 717 C CA . THR A 1 93 ? 14.318 1.826 -30.779 1.00 98.44 93 THR A CA 1
ATOM 718 C C . THR A 1 93 ? 12.821 1.682 -30.526 1.00 98.44 93 THR A C 1
ATOM 720 O O . THR A 1 93 ? 12.357 1.995 -29.436 1.00 98.44 93 THR A O 1
ATOM 723 N N . GLU A 1 94 ? 12.077 1.074 -31.454 1.00 98.50 94 GLU A N 1
ATOM 724 C CA . GLU A 1 94 ? 10.635 0.862 -31.271 1.00 98.50 94 GLU A CA 1
ATOM 725 C C . GLU A 1 94 ? 10.328 -0.041 -30.059 1.00 98.50 94 GLU A C 1
ATOM 727 O O . GLU A 1 94 ? 9.332 0.130 -29.355 1.00 98.50 94 GLU A O 1
ATOM 732 N N . ARG A 1 95 ? 11.179 -1.037 -29.781 1.00 98.38 95 ARG A N 1
ATOM 733 C CA . ARG A 1 95 ? 11.042 -1.868 -28.574 1.00 98.38 95 ARG A CA 1
ATOM 734 C C . ARG A 1 95 ? 11.299 -1.074 -27.297 1.00 98.38 95 ARG A C 1
ATOM 736 O O . ARG A 1 95 ? 10.588 -1.323 -26.326 1.00 98.38 95 ARG A O 1
ATOM 743 N N . LEU A 1 96 ? 12.272 -0.166 -27.290 1.00 98.38 96 LEU A N 1
ATOM 744 C CA . LEU A 1 96 ? 12.542 0.704 -26.145 1.00 98.38 96 LEU A CA 1
ATOM 745 C C . LEU A 1 96 ? 11.369 1.653 -25.888 1.00 98.38 96 LEU A C 1
ATOM 747 O O . LEU A 1 96 ? 10.883 1.686 -24.762 1.00 98.38 96 LEU A O 1
ATOM 751 N N . ASP A 1 97 ? 10.813 2.275 -26.928 1.00 98.44 97 ASP A N 1
ATOM 752 C CA . ASP A 1 97 ? 9.636 3.147 -26.795 1.00 98.44 97 ASP A CA 1
ATOM 753 C C . ASP A 1 97 ? 8.438 2.402 -26.176 1.00 98.44 97 ASP A C 1
ATOM 755 O O . ASP A 1 97 ? 7.724 2.924 -25.315 1.00 98.44 97 ASP A O 1
ATOM 759 N N . ARG A 1 98 ? 8.223 1.135 -26.567 1.00 98.31 98 ARG A N 1
ATOM 760 C CA . ARG A 1 98 ? 7.181 0.288 -25.958 1.00 98.31 98 ARG A CA 1
ATOM 761 C C . ARG A 1 98 ? 7.465 -0.016 -24.487 1.00 98.31 98 ARG A C 1
ATOM 763 O O . ARG A 1 98 ? 6.523 -0.049 -23.695 1.00 98.31 98 ARG A O 1
ATOM 770 N N . VAL A 1 99 ? 8.722 -0.269 -24.123 1.00 98.38 99 VAL A N 1
ATOM 771 C CA . VAL A 1 99 ? 9.120 -0.508 -22.727 1.00 98.38 99 VAL A CA 1
ATOM 772 C C . VAL A 1 99 ? 8.897 0.748 -21.889 1.00 98.38 99 VAL A C 1
ATOM 774 O O . VAL A 1 99 ? 8.293 0.650 -20.823 1.00 98.38 99 VAL A O 1
ATOM 777 N N . ASP A 1 100 ? 9.279 1.923 -22.386 1.00 98.50 100 ASP A N 1
ATOM 778 C CA . ASP A 1 100 ? 9.064 3.196 -21.692 1.00 98.50 100 ASP A CA 1
ATOM 779 C C . ASP A 1 100 ? 7.572 3.469 -21.465 1.00 98.50 100 ASP A C 1
ATOM 781 O O . ASP A 1 100 ? 7.157 3.821 -20.357 1.00 98.50 100 ASP A O 1
ATOM 785 N N . ALA A 1 101 ? 6.730 3.205 -22.469 1.00 98.38 101 ALA A N 1
ATOM 786 C CA . ALA A 1 101 ? 5.279 3.313 -22.328 1.00 98.38 101 ALA A CA 1
ATOM 787 C C . ALA A 1 101 ? 4.712 2.335 -21.277 1.00 98.38 101 ALA A C 1
ATOM 789 O O . ALA A 1 101 ? 3.823 2.695 -20.500 1.00 98.38 101 ALA A O 1
ATOM 790 N N . GLN A 1 102 ? 5.227 1.102 -21.220 1.00 98.44 102 GLN A N 1
ATOM 791 C CA . GLN A 1 102 ? 4.835 0.122 -20.202 1.00 98.44 102 GLN A CA 1
ATOM 792 C C . GLN A 1 102 ? 5.260 0.550 -18.795 1.00 98.44 102 GLN A C 1
ATOM 794 O O . GLN A 1 102 ? 4.472 0.403 -17.859 1.00 98.44 102 GLN A O 1
ATOM 799 N N . ILE A 1 103 ? 6.469 1.096 -18.642 1.00 98.56 10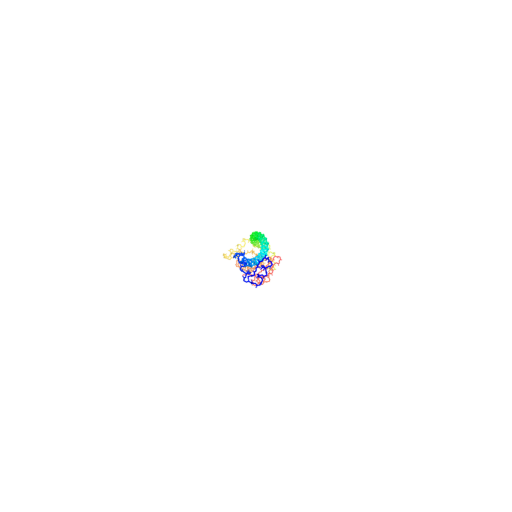3 ILE A N 1
ATOM 800 C CA . ILE A 1 103 ? 6.965 1.626 -17.368 1.00 98.56 103 ILE A CA 1
ATOM 801 C C . ILE A 1 103 ? 6.078 2.783 -16.904 1.00 98.56 103 ILE A C 1
ATOM 803 O O . ILE A 1 103 ? 5.603 2.754 -15.772 1.00 98.56 103 ILE A O 1
ATOM 807 N N . ALA A 1 104 ? 5.761 3.740 -17.779 1.00 98.38 104 ALA A N 1
ATOM 808 C CA . ALA A 1 104 ? 4.879 4.858 -17.444 1.00 98.38 104 ALA A CA 1
ATOM 809 C C . ALA A 1 104 ? 3.487 4.386 -16.976 1.00 98.38 104 ALA A C 1
ATOM 811 O O . ALA A 1 104 ? 2.969 4.861 -15.963 1.00 98.38 104 ALA A O 1
ATOM 812 N N . ALA A 1 105 ? 2.903 3.399 -17.663 1.00 98.38 105 ALA A N 1
ATOM 813 C CA . ALA A 1 105 ? 1.621 2.814 -17.271 1.00 98.38 105 ALA A CA 1
ATOM 814 C C . ALA A 1 105 ? 1.693 2.062 -15.927 1.00 98.38 105 ALA A C 1
ATOM 816 O O . ALA A 1 105 ? 0.729 2.069 -15.157 1.00 98.38 105 ALA A O 1
ATOM 817 N N . LEU A 1 106 ? 2.815 1.395 -15.630 1.00 98.50 106 LEU A N 1
ATOM 818 C CA . LEU A 1 106 ? 3.037 0.750 -14.335 1.00 98.50 106 LEU A CA 1
ATOM 819 C C . LEU A 1 106 ? 3.158 1.776 -13.207 1.00 98.50 106 LEU A C 1
ATOM 821 O O . LEU A 1 106 ? 2.515 1.582 -12.177 1.00 98.50 106 LEU A O 1
ATOM 825 N N . THR A 1 107 ? 3.888 2.872 -13.417 1.00 98.44 107 THR A N 1
ATOM 826 C CA . THR A 1 107 ? 3.992 3.975 -12.450 1.00 98.44 107 THR A CA 1
ATOM 827 C C . THR A 1 107 ? 2.612 4.543 -12.115 1.00 98.44 107 THR A C 1
ATOM 829 O O . THR A 1 107 ? 2.215 4.536 -10.956 1.00 98.44 107 THR A O 1
ATOM 832 N N . GLU A 1 108 ? 1.793 4.876 -13.119 1.00 98.50 108 GLU A N 1
ATOM 833 C CA . GLU A 1 108 ? 0.432 5.393 -12.890 1.00 98.50 108 GLU A CA 1
ATOM 834 C C . GLU A 1 108 ? -0.467 4.376 -12.148 1.00 98.50 108 GLU A C 1
ATOM 836 O O . GLU A 1 108 ? -1.379 4.718 -11.387 1.00 98.50 108 GLU A O 1
ATOM 841 N N . ARG A 1 109 ? -0.261 3.072 -12.375 1.00 98.19 109 ARG A N 1
ATOM 842 C CA . ARG A 1 109 ? -0.966 2.024 -11.621 1.00 98.19 109 ARG A CA 1
ATOM 843 C C . ARG A 1 109 ? -0.511 1.961 -10.165 1.00 98.19 109 ARG A C 1
ATOM 845 O O . ARG A 1 109 ? -1.378 1.750 -9.317 1.00 98.19 109 ARG A O 1
ATOM 852 N N . LEU A 1 110 ? 0.781 2.124 -9.887 1.00 98.31 110 LEU A N 1
ATOM 853 C CA . LEU A 1 110 ? 1.317 2.159 -8.526 1.00 98.31 110 LEU A CA 1
ATOM 854 C C . LEU A 1 110 ? 0.791 3.376 -7.763 1.00 98.31 110 LEU A C 1
ATOM 856 O O . LEU A 1 110 ? 0.203 3.182 -6.702 1.00 98.31 110 LEU A O 1
ATOM 860 N N . ASP A 1 111 ? 0.814 4.566 -8.364 1.00 98.38 111 ASP A N 1
ATOM 861 C CA . ASP A 1 111 ? 0.252 5.782 -7.758 1.00 98.38 111 ASP A CA 1
ATOM 862 C C . ASP A 1 111 ? -1.231 5.590 -7.388 1.00 98.38 111 ASP A C 1
ATOM 864 O O . ASP A 1 111 ? -1.705 5.979 -6.317 1.00 98.38 111 ASP A O 1
ATOM 868 N N . ARG A 1 112 ? -2.015 4.930 -8.256 1.00 98.19 112 ARG A N 1
ATOM 869 C CA . ARG A 1 112 ? -3.421 4.597 -7.957 1.00 98.19 112 ARG A CA 1
ATOM 870 C C . ARG A 1 112 ? -3.572 3.603 -6.806 1.00 98.19 112 ARG A C 1
ATOM 872 O O . ARG A 1 112 ? -4.583 3.661 -6.102 1.00 98.19 112 ARG A O 1
ATOM 879 N N . VAL A 1 113 ?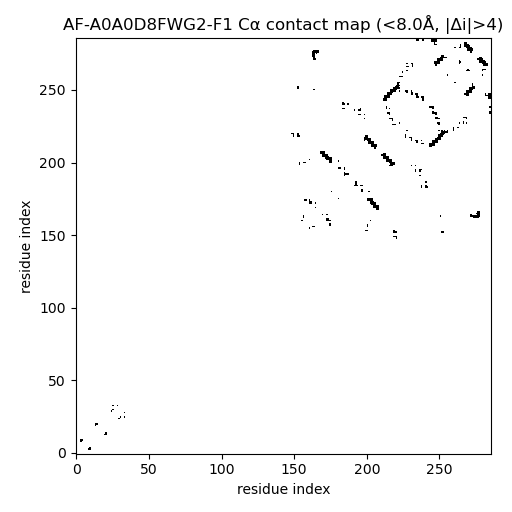 -2.642 2.663 -6.648 1.00 98.38 113 VAL A N 1
ATOM 880 C CA . VAL A 1 113 ? -2.642 1.706 -5.532 1.00 98.38 113 VAL A CA 1
ATOM 881 C C . VAL A 1 113 ? -2.302 2.419 -4.228 1.00 98.38 113 VAL A C 1
ATOM 883 O O . VAL A 1 113 ? -3.045 2.244 -3.266 1.00 98.38 113 VAL A O 1
ATOM 886 N N . GLU A 1 114 ? -1.284 3.275 -4.212 1.00 98.38 114 GLU A N 1
ATOM 887 C CA . GLU A 1 114 ? -0.907 4.082 -3.043 1.00 98.38 114 GLU A CA 1
ATOM 888 C C . GLU A 1 114 ? -2.083 4.942 -2.559 1.00 98.38 114 GLU A C 1
ATOM 890 O O . GLU A 1 114 ? -2.536 4.800 -1.424 1.00 98.38 114 GLU A O 1
ATOM 895 N N . ASN A 1 115 ? -2.723 5.687 -3.466 1.00 98.12 115 ASN A N 1
ATOM 896 C CA . ASN A 1 115 ? -3.930 6.471 -3.164 1.00 98.12 115 ASN A CA 1
ATOM 897 C C . ASN A 1 115 ? -5.121 5.623 -2.667 1.00 98.12 115 ASN A C 1
ATOM 899 O O . ASN A 1 115 ? -6.072 6.125 -2.057 1.00 98.12 115 ASN A O 1
ATOM 903 N N . ARG A 1 116 ? -5.180 4.330 -3.010 1.00 98.12 116 ARG A N 1
ATOM 904 C CA . ARG A 1 116 ? -6.208 3.416 -2.483 1.00 98.12 116 ARG A CA 1
ATOM 905 C C . ARG A 1 116 ? -5.854 2.934 -1.084 1.00 98.12 116 ARG A C 1
ATOM 907 O O . ARG A 1 116 ? -6.775 2.813 -0.280 1.00 98.12 116 ARG A O 1
ATOM 914 N N . LEU A 1 117 ? -4.580 2.659 -0.817 1.00 98.31 117 LEU A N 1
ATOM 915 C CA . LEU A 1 117 ? -4.099 2.236 0.496 1.00 98.31 117 LEU A CA 1
ATOM 916 C C . LEU A 1 117 ? -4.290 3.347 1.528 1.00 98.31 117 LEU A C 1
ATOM 918 O O . LEU A 1 117 ? -4.941 3.098 2.537 1.00 98.31 117 LEU A O 1
ATOM 922 N N . GLU A 1 118 ? -3.922 4.586 1.202 1.00 98.38 118 GLU A N 1
ATOM 923 C CA . GLU A 1 118 ? -4.151 5.744 2.079 1.00 98.38 118 GLU A CA 1
ATOM 924 C C . GLU A 1 118 ? -5.646 5.909 2.426 1.00 98.38 118 GLU A C 1
ATOM 926 O O . GLU A 1 118 ? -6.042 6.162 3.566 1.00 98.38 118 GLU A O 1
ATOM 931 N N . ARG A 1 119 ? -6.545 5.694 1.454 1.00 98.19 119 ARG A N 1
ATOM 932 C CA . ARG A 1 119 ? -7.998 5.717 1.708 1.00 98.19 119 ARG A CA 1
ATOM 933 C C . ARG A 1 119 ? -8.476 4.569 2.595 1.00 98.19 119 ARG A C 1
ATOM 935 O O . ARG A 1 119 ? -9.489 4.730 3.279 1.00 98.19 119 ARG A O 1
ATOM 942 N N . VAL A 1 120 ? -7.829 3.406 2.540 1.00 98.38 120 VAL A N 1
ATOM 943 C CA . VAL A 1 120 ? -8.139 2.265 3.413 1.00 98.38 120 VAL A CA 1
ATOM 944 C C . VAL A 1 120 ? -7.662 2.550 4.833 1.00 98.38 120 VAL A C 1
ATOM 946 O O . VAL A 1 120 ? -8.460 2.385 5.751 1.00 98.38 120 VAL A O 1
ATOM 949 N N . GLU A 1 121 ? -6.445 3.057 5.009 1.00 98.38 121 GLU A N 1
ATOM 950 C CA . GLU A 1 121 ? -5.890 3.461 6.309 1.00 98.38 121 GLU A CA 1
ATOM 951 C C . GLU A 1 121 ? -6.804 4.481 7.004 1.00 98.38 121 GLU A C 1
ATOM 953 O O . GLU A 1 121 ? -7.327 4.214 8.085 1.00 98.38 121 GLU A O 1
ATOM 958 N N . ASN A 1 122 ? -7.176 5.558 6.304 1.00 98.19 122 ASN A N 1
ATOM 959 C CA . ASN A 1 122 ? -8.133 6.558 6.799 1.00 98.19 122 ASN A CA 1
ATOM 960 C C . ASN A 1 122 ? -9.530 5.985 7.127 1.00 98.19 122 ASN A C 1
ATOM 962 O O . ASN A 1 122 ? -10.333 6.585 7.851 1.00 98.19 122 ASN A O 1
ATOM 966 N N . ARG A 1 123 ? -9.928 4.863 6.514 1.00 98.06 123 ARG A N 1
ATOM 967 C CA . ARG A 1 123 ? -11.191 4.183 6.853 1.00 98.06 123 ARG A CA 1
ATOM 968 C C . ARG A 1 123 ? -11.039 3.324 8.099 1.00 98.06 123 ARG A C 1
ATOM 970 O O . ARG A 1 123 ? -11.991 3.287 8.874 1.00 98.06 123 ARG A O 1
ATOM 977 N N . LEU A 1 124 ? -9.902 2.655 8.269 1.00 98.25 124 LEU A N 1
ATOM 978 C CA . LEU A 1 124 ? -9.611 1.832 9.440 1.00 98.25 124 LEU A CA 1
ATOM 979 C C . LEU A 1 124 ? -9.514 2.693 10.698 1.00 98.25 124 LEU A C 1
ATOM 981 O O . LEU A 1 124 ? -10.248 2.424 11.643 1.00 98.25 124 LEU A O 1
ATOM 985 N N . GLU A 1 125 ? -8.792 3.811 10.649 1.00 98.44 125 GLU A N 1
ATOM 986 C CA . GLU A 1 125 ? -8.710 4.760 11.769 1.00 98.44 125 GLU A CA 1
ATOM 987 C C . GLU A 1 125 ? -10.106 5.269 12.188 1.00 98.44 125 GLU A C 1
ATOM 989 O O . GLU A 1 125 ? -10.455 5.360 13.367 1.00 98.44 125 GLU A O 1
ATOM 994 N N . ARG A 1 126 ? -10.989 5.551 11.219 1.00 98.19 126 ARG A N 1
ATOM 995 C CA . ARG A 1 126 ? -12.382 5.935 11.516 1.00 98.19 126 ARG A CA 1
ATOM 996 C C . ARG A 1 126 ? -13.204 4.804 12.131 1.00 98.19 126 ARG A C 1
ATOM 998 O O . ARG A 1 126 ? -14.156 5.092 12.859 1.00 98.19 126 ARG A O 1
ATOM 1005 N N . VAL A 1 127 ? -12.917 3.548 11.795 1.00 98.31 127 VAL A N 1
ATOM 1006 C CA . VAL A 1 127 ? -13.575 2.382 12.399 1.00 98.31 127 VAL A CA 1
ATOM 1007 C C . VAL A 1 127 ? -13.087 2.192 13.830 1.00 98.31 127 VAL A C 1
ATOM 1009 O O . VAL A 1 127 ? -13.932 2.059 14.710 1.00 98.31 127 VAL A O 1
ATOM 1012 N N . GLU A 1 128 ? -11.783 2.280 14.080 1.00 98.25 128 GLU A N 1
ATOM 1013 C CA . GLU A 1 128 ? -11.183 2.202 15.420 1.00 98.25 128 GLU A CA 1
ATOM 1014 C C . GLU A 1 128 ? -11.788 3.254 16.359 1.00 98.25 128 GLU A C 1
ATOM 1016 O O . GLU A 1 128 ? -12.410 2.908 17.362 1.00 98.25 128 GLU A O 1
ATOM 1021 N N . ASN A 1 129 ? -11.802 4.524 15.944 1.00 98.00 129 ASN A N 1
ATOM 1022 C CA . ASN A 1 129 ? -12.441 5.616 16.691 1.00 98.00 129 ASN A CA 1
ATOM 1023 C C . ASN A 1 129 ? -13.957 5.418 16.918 1.00 98.00 129 ASN A C 1
ATOM 1025 O O . ASN A 1 129 ? -14.580 6.029 17.794 1.00 98.00 129 ASN A O 1
ATOM 1029 N N . ARG A 1 130 ? -14.638 4.648 16.060 1.00 98.00 130 ARG A N 1
ATOM 1030 C CA . ARG A 1 130 ? -16.056 4.306 16.265 1.00 98.00 130 ARG A CA 1
ATOM 1031 C C . ARG A 1 130 ? -16.211 3.175 17.270 1.00 98.00 130 ARG A C 1
ATOM 1033 O O . ARG A 1 130 ? -17.159 3.246 18.048 1.00 98.00 130 ARG A O 1
ATOM 1040 N N . LEU A 1 131 ? -15.333 2.178 17.239 1.00 97.94 131 LEU A N 1
ATOM 1041 C CA . LEU A 1 131 ? -15.336 1.066 18.184 1.00 97.94 131 LEU A CA 1
ATOM 1042 C C . LEU A 1 131 ? -15.041 1.559 19.599 1.00 97.94 131 LEU A C 1
ATOM 1044 O O . LEU A 1 131 ? -15.859 1.312 20.477 1.00 97.94 131 LEU A O 1
ATOM 1048 N N . GLU A 1 132 ? -14.025 2.401 19.781 1.00 98.12 132 GLU A N 1
ATOM 1049 C CA . GLU A 1 132 ? -13.711 3.008 21.083 1.00 98.12 132 GLU A CA 1
ATOM 1050 C C . GLU A 1 132 ? -14.912 3.790 21.653 1.00 98.12 132 GLU A C 1
ATOM 1052 O O . GLU A 1 132 ? -15.266 3.703 22.830 1.00 98.12 132 GLU A O 1
ATOM 1057 N N . ARG A 1 133 ? -15.636 4.537 20.806 1.00 97.75 133 ARG A N 1
ATOM 1058 C CA . ARG A 1 133 ? -16.866 5.230 21.230 1.00 97.75 133 ARG A CA 1
ATOM 1059 C C . ARG A 1 133 ? -18.008 4.279 21.577 1.00 97.75 133 ARG A C 1
ATOM 1061 O O . ARG A 1 133 ? -18.863 4.649 22.383 1.00 97.75 133 ARG A O 1
ATOM 1068 N N . VAL A 1 134 ? -18.089 3.116 20.935 1.00 98.12 134 VAL A N 1
ATOM 1069 C CA . VAL A 1 134 ? -19.088 2.089 21.256 1.00 98.12 134 VAL A CA 1
ATOM 1070 C C . VAL A 1 134 ? -18.744 1.426 22.584 1.00 98.12 134 VAL A C 1
ATOM 1072 O O . VAL A 1 134 ? -19.631 1.342 23.426 1.00 98.12 134 VAL A O 1
ATOM 1075 N N . GLU A 1 135 ? -17.485 1.063 22.811 1.00 97.81 135 GLU A N 1
ATOM 1076 C CA . GLU A 1 135 ? -16.991 0.503 24.076 1.00 97.81 135 GLU A CA 1
ATOM 1077 C C . GLU A 1 135 ? -17.300 1.444 25.248 1.00 97.81 135 GLU A C 1
ATOM 1079 O O . GLU A 1 135 ? -18.041 1.076 26.156 1.00 97.81 135 GLU A O 1
ATOM 1084 N N . ASN A 1 136 ? -16.919 2.721 25.141 1.00 97.06 136 ASN A N 1
ATOM 1085 C CA . ASN A 1 136 ? -17.242 3.751 26.140 1.00 97.06 136 ASN A CA 1
ATOM 1086 C C . ASN A 1 136 ? -18.755 3.966 26.356 1.00 97.06 136 ASN A C 1
ATOM 1088 O O . ASN A 1 136 ? -19.206 4.514 27.369 1.00 97.06 136 ASN A O 1
ATOM 1092 N N . ARG A 1 137 ? -19.595 3.653 25.362 1.00 97.31 137 ARG A N 1
ATOM 1093 C CA . ARG A 1 137 ? -21.057 3.711 25.518 1.00 97.31 137 ARG A CA 1
ATOM 1094 C C . ARG A 1 137 ? -21.587 2.466 26.213 1.00 97.31 137 ARG A C 1
ATOM 1096 O O . ARG A 1 137 ? -22.494 2.621 27.024 1.00 97.31 137 ARG A O 1
ATOM 1103 N N . LEU A 1 138 ? -21.053 1.291 25.894 1.00 97.12 138 LEU A N 1
ATOM 1104 C CA . LEU A 1 138 ? -21.425 0.033 26.532 1.00 97.12 138 LEU A CA 1
ATOM 1105 C C . LEU A 1 138 ? -21.061 0.055 28.013 1.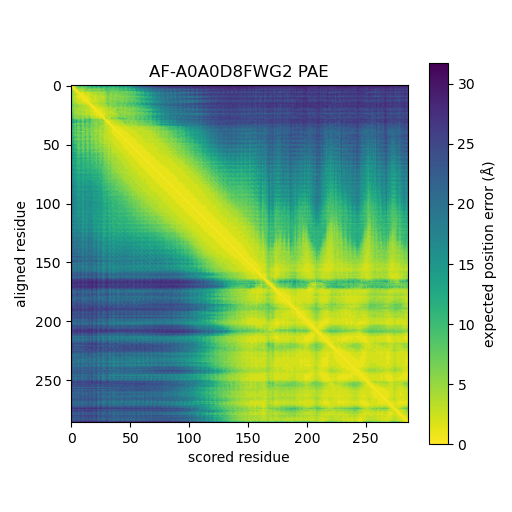00 97.12 138 LEU A C 1
ATOM 1107 O O . LEU A 1 138 ? -21.954 -0.145 28.825 1.00 97.12 138 LEU A O 1
ATOM 1111 N N . GLU A 1 139 ? -19.850 0.480 28.368 1.00 96.44 139 GLU A N 1
ATOM 1112 C CA . GLU A 1 139 ? -19.431 0.618 29.769 1.00 96.44 139 GLU A CA 1
ATOM 1113 C C . GLU A 1 139 ? -20.362 1.562 30.555 1.00 96.44 139 GLU A C 1
ATOM 1115 O O . GLU A 1 139 ? -20.777 1.291 31.683 1.00 96.44 139 GLU A O 1
ATOM 1120 N N . ARG A 1 140 ? -20.777 2.685 29.951 1.00 95.69 140 ARG A N 1
ATOM 1121 C CA . ARG A 1 140 ? -21.757 3.592 30.576 1.00 95.69 140 ARG A CA 1
ATOM 1122 C C . ARG A 1 140 ? -23.144 2.971 30.712 1.00 95.69 140 ARG A C 1
ATOM 1124 O O . ARG A 1 140 ? -23.860 3.316 31.650 1.00 95.69 140 ARG A O 1
ATOM 1131 N N . VAL A 1 141 ? -23.559 2.128 29.770 1.00 96.62 141 VAL A N 1
ATOM 1132 C CA . VAL A 1 141 ? -24.839 1.412 29.846 1.00 96.62 141 VAL A CA 1
ATOM 1133 C C . VAL A 1 141 ? -24.781 0.350 30.938 1.00 96.62 141 VAL A C 1
ATOM 1135 O O . VAL A 1 141 ? -25.678 0.332 31.772 1.00 96.62 141 VAL A O 1
ATOM 1138 N N . GLU A 1 142 ? -23.719 -0.448 30.992 1.00 94.56 142 GLU A N 1
ATOM 1139 C CA . GLU A 1 142 ? -23.482 -1.462 32.027 1.00 94.56 142 GLU A CA 1
ATOM 1140 C C . GLU A 1 142 ? -23.492 -0.835 33.424 1.00 94.56 142 GLU A C 1
ATOM 1142 O O . GLU A 1 142 ? -24.272 -1.247 34.279 1.00 94.56 142 GLU A O 1
ATOM 1147 N N . ASN A 1 143 ? -22.755 0.261 33.624 1.00 91.12 143 ASN A N 1
ATOM 1148 C CA . ASN A 1 143 ? -22.759 1.001 34.888 1.00 91.12 143 ASN A CA 1
ATOM 1149 C C . ASN A 1 143 ? -24.147 1.541 35.270 1.00 91.12 143 ASN A C 1
ATOM 1151 O O . ASN A 1 143 ? -24.516 1.575 36.445 1.00 91.12 143 ASN A O 1
ATOM 1155 N N . ARG A 1 144 ? -24.933 2.009 34.291 1.00 94.19 144 ARG A N 1
ATOM 1156 C CA . ARG A 1 144 ? -26.297 2.495 34.546 1.00 94.19 144 ARG A CA 1
ATOM 1157 C C . ARG A 1 144 ? -27.248 1.359 34.896 1.00 94.19 144 ARG A C 1
ATOM 1159 O O . ARG A 1 144 ? -28.084 1.567 35.771 1.00 94.19 144 ARG A O 1
ATOM 1166 N N . LEU A 1 145 ? -27.127 0.215 34.228 1.00 91.88 145 LEU A N 1
ATOM 1167 C CA . LEU A 1 145 ? -27.917 -0.976 34.521 1.00 91.88 145 LEU A CA 1
ATOM 1168 C C . LEU A 1 145 ? -27.590 -1.499 35.920 1.00 91.88 145 LEU A C 1
ATOM 1170 O O . LEU A 1 145 ? -28.506 -1.593 36.724 1.00 91.88 145 LEU A O 1
ATOM 1174 N N . GLY A 1 146 ? -26.311 -1.639 36.283 1.00 88.69 146 GLY A N 1
ATOM 1175 C CA . GLY A 1 146 ? -25.921 -2.052 37.638 1.00 88.69 146 GLY A CA 1
ATOM 1176 C C . GLY A 1 146 ? -26.480 -1.136 38.738 1.00 88.69 146 GLY A C 1
ATOM 1177 O O . GLY A 1 146 ? -27.029 -1.606 39.732 1.00 88.69 146 GLY A O 1
ATOM 1178 N N . LYS A 1 147 ? -26.451 0.191 38.534 1.00 88.75 147 LYS A N 1
ATOM 1179 C CA . LYS A 1 147 ? -27.084 1.156 39.461 1.00 88.75 147 LYS A CA 1
ATOM 1180 C C . LYS A 1 147 ? -28.613 1.071 39.491 1.00 88.75 147 LYS A C 1
ATOM 1182 O O . LYS A 1 147 ? -29.234 1.467 40.477 1.00 88.75 147 LYS A O 1
ATOM 1187 N N . MET A 1 148 ? -29.247 0.671 38.392 1.00 91.81 148 MET A N 1
ATOM 1188 C CA . MET A 1 148 ? -30.695 0.462 38.351 1.00 91.81 148 MET A CA 1
ATOM 1189 C C . MET A 1 148 ? -31.081 -0.826 39.071 1.00 91.81 148 MET A C 1
ATOM 1191 O O . MET A 1 148 ? -32.026 -0.790 39.852 1.00 91.81 148 MET A O 1
ATOM 1195 N N . ASP A 1 149 ? -30.327 -1.902 38.863 1.00 90.19 149 ASP A N 1
ATOM 1196 C CA . ASP A 1 149 ? -30.557 -3.197 39.499 1.00 90.19 149 ASP A CA 1
ATOM 1197 C C . ASP A 1 149 ? -30.392 -3.097 41.021 1.00 90.19 149 ASP A C 1
ATOM 1199 O O . ASP A 1 149 ? -31.271 -3.542 41.757 1.00 90.19 149 ASP A O 1
ATOM 1203 N N . GLY A 1 150 ? -29.352 -2.402 41.504 1.00 88.12 150 GLY A N 1
ATOM 1204 C CA . GLY A 1 150 ? -29.163 -2.134 42.936 1.00 88.12 150 GLY A CA 1
ATOM 1205 C C . GLY A 1 150 ? -30.338 -1.376 43.570 1.00 88.12 150 GLY A C 1
ATOM 1206 O O . GLY A 1 150 ? -30.916 -1.839 44.549 1.00 88.12 150 GLY A O 1
ATOM 1207 N N . ARG A 1 151 ? -30.776 -0.264 42.958 1.00 89.31 151 ARG A N 1
ATOM 1208 C CA . ARG A 1 151 ? -31.947 0.498 43.445 1.00 89.31 151 ARG A CA 1
ATOM 1209 C C . ARG A 1 151 ? -33.246 -0.301 43.376 1.00 89.31 151 ARG A C 1
ATOM 1211 O O . ARG A 1 151 ? -34.139 -0.105 44.197 1.00 89.31 151 ARG A O 1
ATOM 1218 N N . HIS A 1 152 ? -33.388 -1.172 42.377 1.00 91.25 152 HIS A N 1
ATOM 1219 C CA . HIS A 1 152 ? -34.554 -2.042 42.278 1.00 91.25 152 HIS A CA 1
ATOM 1220 C C . HIS A 1 152 ? -34.573 -3.070 43.413 1.00 91.25 152 HIS A C 1
ATOM 1222 O O . HIS A 1 152 ? -35.626 -3.280 44.012 1.00 91.25 152 HIS A O 1
ATOM 1228 N N . LEU A 1 153 ? -33.417 -3.656 43.741 1.00 90.12 153 LEU A N 1
ATOM 1229 C CA . LEU A 1 153 ? -33.268 -4.589 44.855 1.00 90.12 153 LEU A CA 1
ATOM 1230 C C . LEU A 1 153 ? -33.563 -3.911 46.201 1.00 90.12 153 LEU A C 1
ATOM 1232 O O . LEU A 1 153 ? -34.366 -4.428 46.973 1.00 90.12 153 LEU A O 1
ATOM 1236 N N . GLU A 1 154 ? -32.991 -2.731 46.445 1.00 90.56 154 GLU A N 1
ATOM 1237 C CA . GLU A 1 154 ? -33.269 -1.907 47.631 1.00 90.56 154 GLU A CA 1
ATOM 1238 C C . GLU A 1 154 ? -34.773 -1.616 47.770 1.00 90.56 154 GLU A C 1
ATOM 1240 O O . GLU A 1 154 ? -35.390 -1.914 48.796 1.00 90.56 154 GLU A O 1
ATOM 1245 N N . SER A 1 155 ? -35.403 -1.119 46.699 1.00 91.62 155 SER A N 1
ATOM 1246 C CA . SER A 1 155 ? -36.836 -0.818 46.692 1.00 91.62 155 SER A CA 1
ATOM 1247 C C . SER A 1 155 ? -37.702 -2.054 46.952 1.00 91.62 155 SER A C 1
ATOM 1249 O O . SER A 1 155 ? -38.738 -1.940 47.609 1.00 91.62 155 SER A O 1
ATOM 1251 N N . ASP A 1 156 ? -37.314 -3.224 46.442 1.00 91.06 156 ASP A N 1
ATOM 1252 C CA . ASP A 1 156 ? -38.047 -4.476 46.642 1.00 91.06 156 ASP A CA 1
ATOM 1253 C C . ASP A 1 156 ? -37.885 -5.021 48.073 1.00 91.06 156 ASP A C 1
ATOM 1255 O O . ASP A 1 156 ? -38.852 -5.537 48.641 1.00 91.06 156 ASP A O 1
ATOM 1259 N N . ILE A 1 157 ? -36.710 -4.848 48.691 1.00 90.25 157 ILE A N 1
ATOM 1260 C CA . ILE A 1 157 ? -36.475 -5.162 50.110 1.00 90.25 157 ILE A CA 1
ATOM 1261 C C . ILE A 1 157 ? -37.353 -4.286 51.002 1.00 90.25 157 ILE A C 1
ATOM 1263 O O . ILE A 1 157 ? -38.019 -4.817 51.890 1.00 90.25 157 ILE A O 1
ATOM 1267 N N . LEU A 1 158 ? -37.384 -2.972 50.759 1.00 90.25 158 LEU A N 1
ATOM 1268 C CA . LEU A 1 158 ? -38.186 -2.029 51.544 1.00 90.25 158 LEU A CA 1
ATOM 1269 C C . LEU A 1 158 ? -39.692 -2.292 51.400 1.00 90.25 158 LEU A C 1
ATOM 1271 O O . LEU A 1 158 ? -40.440 -2.234 52.375 1.00 90.25 158 LEU A O 1
ATOM 1275 N N . ALA A 1 159 ? -40.151 -2.614 50.188 1.00 90.56 159 ALA A N 1
ATOM 1276 C CA . ALA A 1 159 ? -41.563 -2.882 49.933 1.00 90.56 159 ALA A CA 1
ATOM 1277 C C . ALA A 1 159 ? -42.020 -4.250 50.467 1.00 90.56 159 ALA A C 1
ATOM 1279 O O . ALA A 1 159 ? -43.184 -4.411 50.845 1.00 90.56 159 ALA A O 1
ATOM 1280 N N . ASN A 1 160 ? -41.141 -5.258 50.468 1.00 89.06 160 ASN A N 1
ATOM 1281 C CA . ASN A 1 160 ? -41.511 -6.629 50.815 1.00 89.06 160 ASN A CA 1
ATOM 1282 C C . ASN A 1 160 ? -40.390 -7.402 51.538 1.00 89.06 160 ASN A C 1
ATOM 1284 O O . ASN A 1 160 ? -39.926 -8.446 51.047 1.00 89.06 160 ASN A O 1
ATOM 1288 N N . PRO A 1 161 ? -40.002 -6.980 52.756 1.00 88.38 161 PRO A N 1
ATOM 1289 C CA . PRO A 1 161 ? -38.879 -7.583 53.477 1.00 88.38 161 PRO A CA 1
ATOM 1290 C C . PRO A 1 161 ? -39.116 -9.065 53.803 1.00 88.38 161 PRO A C 1
ATOM 1292 O O . PRO A 1 161 ? -38.188 -9.875 53.825 1.00 88.38 161 PRO A O 1
ATOM 1295 N N . ARG A 1 162 ? -40.378 -9.481 53.963 1.00 86.75 162 ARG A N 1
ATOM 1296 C CA . ARG A 1 162 ? -40.759 -10.878 54.248 1.00 86.75 162 ARG A CA 1
ATOM 1297 C C . ARG A 1 162 ? -40.432 -11.856 53.119 1.00 86.75 162 ARG A C 1
ATOM 1299 O O . ARG A 1 162 ? -40.352 -13.059 53.364 1.00 86.75 162 ARG A O 1
ATOM 1306 N N . SER A 1 163 ? -40.238 -11.370 51.893 1.00 86.44 163 SER A N 1
ATOM 1307 C CA . SER A 1 163 ? -39.813 -12.216 50.771 1.00 86.44 163 SER A CA 1
ATOM 1308 C C . SER A 1 163 ? -38.339 -12.641 50.857 1.00 86.44 163 SER A C 1
ATOM 1310 O O . SER A 1 163 ? -37.959 -13.636 50.234 1.00 86.44 163 SER A O 1
ATOM 1312 N N . TYR A 1 164 ? -37.548 -11.940 51.677 1.00 87.38 164 TYR A N 1
ATOM 1313 C CA . TYR A 1 164 ? -36.126 -12.185 51.931 1.00 87.38 164 TYR A CA 1
ATOM 1314 C C . TYR A 1 164 ? -35.875 -12.743 53.334 1.00 87.38 164 TYR A C 1
ATOM 1316 O O . TYR A 1 164 ? -35.029 -13.617 53.523 1.00 87.38 164 TYR A O 1
ATOM 1324 N N . ILE A 1 165 ? -36.635 -12.284 54.329 1.00 83.62 165 ILE A N 1
ATOM 1325 C CA . ILE A 1 165 ? -36.462 -12.683 55.726 1.00 83.62 165 ILE A CA 1
ATOM 1326 C C . ILE A 1 165 ? -37.466 -13.777 56.081 1.00 83.62 165 ILE A C 1
ATOM 1328 O O . ILE A 1 165 ? -38.535 -13.529 56.636 1.00 83.62 165 ILE A O 1
ATOM 1332 N N . ARG A 1 166 ? -37.108 -15.022 55.753 1.00 76.31 166 ARG A N 1
ATOM 1333 C CA . ARG A 1 166 ? -37.870 -16.220 56.137 1.00 76.31 166 ARG A CA 1
ATOM 1334 C C . ARG A 1 166 ? -37.044 -17.086 57.087 1.00 76.31 166 ARG A C 1
ATOM 1336 O O . ARG A 1 166 ? -36.503 -18.117 56.694 1.00 76.31 166 ARG A O 1
ATOM 1343 N N . ARG A 1 167 ? -36.932 -16.635 58.337 1.00 72.19 167 ARG A N 1
ATOM 1344 C CA . ARG A 1 167 ? -36.256 -17.326 59.451 1.00 72.19 167 ARG A CA 1
ATOM 1345 C C . ARG A 1 167 ? -37.316 -17.811 60.445 1.00 72.19 167 ARG A C 1
ATOM 1347 O O . ARG A 1 167 ? -38.289 -17.107 60.682 1.00 72.19 167 ARG A O 1
ATOM 1354 N N . LYS A 1 168 ? -37.171 -19.020 61.001 1.00 70.75 168 LYS A N 1
ATOM 1355 C CA . LYS A 1 168 ? -38.161 -19.586 61.951 1.00 70.75 168 LYS A CA 1
ATOM 1356 C C . LYS A 1 168 ? -38.171 -18.872 63.308 1.00 70.75 168 LYS A C 1
ATOM 1358 O O . LYS A 1 168 ? -39.123 -19.006 64.064 1.00 70.75 168 LYS A O 1
ATOM 1363 N N . ASP A 1 169 ? -37.100 -18.156 63.598 1.00 68.12 169 ASP A N 1
ATOM 1364 C CA . ASP A 1 169 ? -36.817 -17.390 64.804 1.00 68.12 169 ASP A CA 1
ATOM 1365 C C . ASP A 1 169 ? -36.977 -15.876 64.592 1.00 68.12 169 ASP A C 1
ATOM 1367 O O . ASP A 1 169 ? -36.500 -15.106 65.416 1.00 68.12 169 ASP A O 1
ATOM 1371 N N . LEU A 1 170 ? -37.654 -15.447 63.519 1.00 78.94 170 LEU A N 1
ATOM 1372 C CA . LEU A 1 170 ? -38.017 -14.049 63.288 1.00 78.94 170 LEU A CA 1
ATOM 1373 C C . LEU A 1 170 ? -39.509 -13.938 62.949 1.00 78.94 170 LEU A C 1
ATOM 1375 O O . LEU A 1 170 ? -40.005 -14.586 62.025 1.00 78.94 170 LEU A O 1
ATOM 1379 N N . SER A 1 171 ? -40.216 -13.083 63.677 1.00 76.81 171 SER A N 1
ATOM 1380 C CA . SER A 1 171 ? -41.609 -12.698 63.453 1.00 76.81 171 SER A CA 1
ATOM 1381 C C . SER A 1 171 ? -41.733 -11.186 63.253 1.00 76.81 171 SER A C 1
ATOM 1383 O O . SER A 1 171 ? -40.831 -10.424 63.581 1.00 76.81 171 SER A O 1
ATOM 1385 N N . ALA A 1 172 ? -42.856 -10.759 62.665 1.00 75.31 172 ALA A N 1
ATOM 1386 C CA . ALA A 1 172 ? -43.241 -9.349 62.534 1.00 75.31 172 ALA A CA 1
ATOM 1387 C C . ALA A 1 172 ? -42.273 -8.420 61.763 1.00 75.31 172 ALA A C 1
ATOM 1389 O O . ALA A 1 172 ? -42.343 -7.211 61.924 1.00 75.31 172 ALA A O 1
ATOM 1390 N N . VAL A 1 173 ? -41.454 -8.953 60.848 1.00 86.06 173 VAL A N 1
ATOM 1391 C CA . VAL A 1 173 ? -40.473 -8.142 60.101 1.00 86.06 173 VAL A CA 1
ATOM 1392 C C . VAL A 1 173 ? -41.140 -7.049 59.251 1.00 86.06 173 VAL A C 1
ATOM 1394 O O . VAL A 1 173 ? -41.981 -7.371 58.395 1.00 86.06 173 VAL A O 1
ATOM 1397 N N . ARG A 1 174 ? -40.725 -5.792 59.460 1.00 92.62 174 ARG A N 1
ATOM 1398 C CA . ARG A 1 174 ? -41.085 -4.598 58.672 1.00 92.62 174 ARG A CA 1
ATOM 1399 C C . ARG A 1 174 ? -39.854 -3.732 58.396 1.00 92.62 174 ARG A C 1
ATOM 1401 O O . ARG A 1 174 ? -38.862 -3.829 59.107 1.00 92.62 174 ARG A O 1
ATOM 1408 N N . SER A 1 175 ? -39.929 -2.870 57.390 1.00 93.69 175 SER A N 1
ATOM 1409 C CA . SER A 1 175 ? -38.904 -1.852 57.137 1.00 93.69 175 SER A CA 1
ATOM 1410 C C . SER A 1 175 ? -39.176 -0.602 57.969 1.00 93.69 175 SER A C 1
ATOM 1412 O O . SER A 1 175 ? -40.338 -0.216 58.129 1.00 93.69 175 SER A O 1
ATOM 1414 N N . LEU A 1 176 ? -38.117 0.020 58.486 1.00 94.25 176 LEU A N 1
ATOM 1415 C CA . LEU A 1 176 ? -38.210 1.337 59.109 1.00 94.25 176 LEU A CA 1
ATOM 1416 C C . LEU A 1 176 ? -38.419 2.421 58.048 1.00 94.25 176 LEU A C 1
ATOM 1418 O O . LEU A 1 176 ? -37.864 2.357 56.947 1.00 94.25 176 LEU A O 1
ATOM 1422 N N . SER A 1 177 ? -39.225 3.418 58.396 1.00 92.69 177 SER A N 1
ATOM 1423 C CA . SER A 1 177 ? -39.392 4.651 57.632 1.00 92.69 177 SER A CA 1
ATOM 1424 C C . SER A 1 177 ? -38.148 5.539 57.722 1.00 92.69 177 SER A C 1
ATOM 1426 O O . SER A 1 177 ? -37.274 5.330 58.560 1.00 92.69 177 SER A O 1
ATOM 1428 N N . TYR A 1 178 ? -38.065 6.543 56.848 1.00 88.44 178 TYR A N 1
ATOM 1429 C CA . TYR A 1 178 ? -36.956 7.498 56.853 1.00 88.44 178 TYR A CA 1
ATOM 1430 C C . TYR A 1 178 ? -36.818 8.221 58.203 1.00 88.44 178 TYR A C 1
ATOM 1432 O O . TYR A 1 178 ? -35.718 8.285 58.741 1.00 88.44 178 TYR A O 1
ATOM 1440 N N . ASP A 1 179 ? -37.935 8.680 58.774 1.00 92.25 179 ASP A N 1
ATOM 1441 C CA . ASP A 1 179 ? -37.941 9.407 60.048 1.00 92.25 179 ASP A CA 1
ATOM 1442 C C . ASP A 1 179 ? -37.469 8.512 61.207 1.00 92.25 179 ASP A C 1
ATOM 1444 O O . ASP A 1 179 ? -36.620 8.921 61.992 1.00 92.25 179 ASP A O 1
ATOM 1448 N N . GLU A 1 180 ? -37.925 7.254 61.263 1.00 94.06 180 GLU A N 1
ATOM 1449 C CA . GLU A 1 180 ? -37.461 6.282 62.268 1.00 94.06 180 GLU A CA 1
ATOM 1450 C C . GLU A 1 180 ? -35.959 5.995 62.130 1.00 94.06 180 GLU A C 1
ATOM 1452 O O . GLU A 1 180 ? -35.251 5.891 63.128 1.00 94.06 180 GLU A O 1
ATOM 1457 N N . ARG A 1 181 ? -35.445 5.878 60.898 1.00 92.94 181 ARG A N 1
ATOM 1458 C CA . ARG A 1 181 ? -34.005 5.679 60.664 1.00 92.94 181 ARG A CA 1
ATOM 1459 C C . ARG A 1 181 ? -33.188 6.880 61.140 1.00 92.94 181 ARG A C 1
ATOM 1461 O O . ARG A 1 181 ? -32.166 6.678 61.786 1.00 92.94 181 ARG A O 1
ATOM 1468 N N . TYR A 1 182 ? -33.661 8.091 60.855 1.00 90.12 182 TYR A N 1
ATOM 1469 C CA . TYR A 1 182 ? -33.024 9.336 61.280 1.00 90.12 182 TYR A CA 1
ATOM 1470 C C . TYR A 1 182 ? -33.011 9.486 62.810 1.00 90.12 182 TYR A C 1
ATOM 1472 O O . TYR A 1 182 ? -32.010 9.874 63.411 1.00 90.12 182 TYR A O 1
ATOM 1480 N N . GLU A 1 183 ? -34.102 9.111 63.480 1.00 91.75 183 GLU A N 1
ATOM 1481 C CA . GLU A 1 183 ? -34.154 9.082 64.945 1.00 91.75 183 GLU A CA 1
ATOM 1482 C C . GLU A 1 183 ? -33.124 8.118 65.549 1.00 91.75 183 GLU A C 1
ATOM 1484 O O . GLU A 1 183 ? -32.567 8.410 66.608 1.00 91.75 183 GLU A O 1
ATOM 1489 N N . LEU A 1 184 ? -32.840 6.991 64.887 1.00 91.19 184 LEU A N 1
ATOM 1490 C CA . LEU A 1 184 ? -31.796 6.060 65.320 1.00 91.19 184 LEU A CA 1
ATOM 1491 C C . LEU A 1 184 ? -30.388 6.610 65.071 1.00 91.19 184 LEU A C 1
ATOM 1493 O O . LEU A 1 184 ? -29.529 6.480 65.943 1.00 91.19 184 LEU A O 1
ATOM 1497 N N . SER A 1 185 ? -30.140 7.209 63.904 1.00 89.06 185 SER A N 1
ATOM 1498 C CA . SER A 1 185 ? -28.807 7.691 63.529 1.00 89.06 185 SER A CA 1
ATOM 1499 C C . SER A 1 185 ? -28.387 8.938 64.315 1.00 89.06 185 SER A C 1
ATOM 1501 O O . SER A 1 185 ? -27.249 8.997 64.777 1.00 89.06 185 SER A O 1
ATOM 1503 N N . SER A 1 186 ? -29.326 9.836 64.640 1.00 89.56 186 SER A N 1
ATOM 1504 C CA . SER A 1 186 ? -29.089 11.041 65.463 1.00 89.56 186 SER A CA 1
ATOM 1505 C C . SER A 1 186 ? -28.615 10.782 66.907 1.00 89.56 186 SER A C 1
ATOM 1507 O O . SER A 1 186 ? -28.275 11.716 67.635 1.00 89.56 186 SER A O 1
ATOM 1509 N N . GLN A 1 187 ? -28.608 9.520 67.350 1.00 87.50 187 GLN A N 1
ATOM 1510 C CA . GLN A 1 187 ? -28.120 9.104 68.670 1.00 87.50 187 GLN A CA 1
ATOM 1511 C C . GLN A 1 187 ? -26.612 8.801 68.675 1.00 87.50 187 GLN A C 1
ATOM 1513 O O . GLN A 1 187 ? -26.049 8.522 69.737 1.00 87.50 187 GLN A O 1
ATOM 1518 N N . LEU A 1 188 ? -25.966 8.825 67.507 1.00 89.50 188 LEU A N 1
ATOM 1519 C CA . LEU A 1 188 ? -24.555 8.506 67.314 1.00 89.50 188 LEU A CA 1
ATOM 1520 C C . LEU A 1 188 ? -23.689 9.757 67.088 1.00 89.50 188 LEU A C 1
ATOM 1522 O O . LEU A 1 188 ? -24.182 10.877 66.986 1.00 89.50 188 LEU A O 1
ATOM 1526 N N . GLU A 1 189 ? -22.368 9.561 67.052 1.00 91.19 189 GLU A N 1
ATOM 1527 C CA . GLU A 1 189 ? -21.420 10.593 66.614 1.00 91.19 189 GLU A CA 1
ATOM 1528 C C . GLU A 1 189 ? -21.496 10.776 65.086 1.00 91.19 189 GLU A C 1
ATOM 1530 O O . GLU A 1 189 ? -21.812 9.827 64.376 1.00 91.19 189 GLU A O 1
ATOM 1535 N N . GLU A 1 190 ? -21.164 11.965 64.567 1.00 86.06 190 GLU A N 1
ATOM 1536 C CA . GLU A 1 190 ? -21.336 12.351 63.146 1.00 86.06 190 GLU A CA 1
ATOM 1537 C C . GLU A 1 190 ? -20.758 11.317 62.154 1.00 86.06 190 GLU A C 1
ATOM 1539 O O . GLU A 1 190 ? -21.393 10.945 61.173 1.00 86.06 190 GLU A O 1
ATOM 1544 N N . ASN A 1 191 ? -19.578 10.763 62.442 1.00 88.00 191 ASN A N 1
ATOM 1545 C CA . ASN A 1 191 ? -18.931 9.740 61.612 1.00 88.00 191 ASN A CA 1
ATOM 1546 C C . ASN A 1 191 ? -19.598 8.352 61.681 1.00 88.00 191 ASN A C 1
ATOM 1548 O O . ASN A 1 191 ? -19.385 7.520 60.802 1.00 88.00 191 ASN A O 1
ATOM 1552 N N . GLU A 1 192 ? -20.332 8.063 62.751 1.00 91.06 192 GLU A N 1
ATOM 1553 C CA . GLU A 1 192 ? -21.071 6.814 62.942 1.00 91.06 192 GLU A CA 1
ATOM 1554 C C . GLU A 1 192 ? -22.516 6.936 62.425 1.00 91.06 192 GLU A C 1
ATOM 1556 O O . GLU A 1 192 ? -23.063 5.962 61.906 1.00 91.06 192 GLU A O 1
ATOM 1561 N N . GLU A 1 193 ? -23.106 8.133 62.519 1.00 89.62 193 GLU A N 1
ATOM 1562 C CA . GLU A 1 193 ? -24.381 8.514 61.901 1.00 89.62 193 GLU A CA 1
ATOM 1563 C C . GLU A 1 193 ? -24.329 8.276 60.385 1.00 89.62 193 GLU A C 1
ATOM 1565 O O . GLU A 1 193 ? -25.171 7.552 59.847 1.00 89.62 193 GLU A O 1
ATOM 1570 N N . GLU A 1 194 ? -23.269 8.760 59.722 1.00 88.75 194 GLU A N 1
ATOM 1571 C CA . GLU A 1 194 ? -23.036 8.539 58.289 1.00 88.75 194 GLU A CA 1
ATOM 1572 C C . GLU A 1 194 ? -23.046 7.045 57.909 1.00 88.75 194 GLU A C 1
ATOM 1574 O O . GLU A 1 194 ? -23.537 6.670 56.844 1.00 88.75 194 GLU A O 1
ATOM 1579 N N . GLU A 1 195 ? -22.543 6.153 58.768 1.00 91.19 195 GLU A N 1
ATOM 1580 C CA . GLU A 1 195 ? -22.530 4.711 58.488 1.00 91.19 195 GLU A CA 1
ATOM 1581 C C . GLU A 1 195 ? -23.941 4.092 58.544 1.00 91.19 195 GLU A C 1
ATOM 1583 O O . GLU A 1 195 ? -24.235 3.184 57.760 1.00 91.19 195 GLU A O 1
ATOM 1588 N N . LEU A 1 196 ? -24.833 4.577 59.420 1.00 91.00 196 LEU A N 1
ATOM 1589 C CA . LEU A 1 196 ? -26.232 4.122 59.474 1.00 91.00 196 LEU A CA 1
ATOM 1590 C C . LEU A 1 196 ? -27.084 4.679 58.335 1.00 91.00 196 LEU A C 1
ATOM 1592 O O . LEU A 1 196 ? -27.948 3.971 57.801 1.00 91.00 196 LEU A O 1
ATOM 1596 N N . ASP A 1 197 ? -26.827 5.918 57.935 1.00 87.94 197 ASP A N 1
ATOM 1597 C CA . ASP A 1 197 ? -27.519 6.552 56.815 1.00 87.94 197 ASP A CA 1
ATOM 1598 C C . ASP A 1 197 ? -27.223 5.843 55.491 1.00 87.94 197 ASP A C 1
ATOM 1600 O O . ASP A 1 197 ? -28.087 5.757 54.617 1.00 87.94 197 ASP A O 1
ATOM 1604 N N . LEU A 1 198 ? -26.033 5.253 55.366 1.00 91.56 198 LEU A N 1
ATOM 1605 C CA . LEU A 1 198 ? -25.635 4.507 54.180 1.00 91.56 198 LEU A CA 1
ATOM 1606 C C . LEU A 1 198 ? -26.201 3.078 54.101 1.00 91.56 198 LEU A C 1
ATOM 1608 O O . LEU A 1 198 ? -25.975 2.429 53.077 1.00 91.56 198 LEU A O 1
ATOM 1612 N N . LEU A 1 199 ? -26.892 2.562 55.129 1.00 92.44 199 LEU A N 1
ATOM 1613 C CA . LEU A 1 199 ? -27.560 1.253 55.051 1.00 92.44 199 LEU A CA 1
ATOM 1614 C C . LEU A 1 199 ? -28.637 1.253 53.958 1.00 92.44 199 LEU A C 1
ATOM 1616 O O . LEU A 1 199 ? -29.468 2.161 53.895 1.00 92.44 199 LEU A O 1
ATOM 1620 N N . ASP A 1 200 ? -28.705 0.189 53.161 1.00 93.31 200 ASP A N 1
ATOM 1621 C CA . ASP A 1 200 ? -29.732 0.072 52.117 1.00 93.31 200 ASP A CA 1
ATOM 1622 C C . ASP A 1 200 ? -31.123 -0.148 52.735 1.00 93.31 200 ASP A C 1
ATOM 1624 O O . ASP A 1 200 ? -32.127 0.399 52.278 1.00 93.31 200 ASP A O 1
ATOM 1628 N N . ALA A 1 201 ? -31.201 -0.891 53.844 1.00 93.94 201 ALA A N 1
ATOM 1629 C CA . ALA A 1 201 ? -32.403 -0.934 54.670 1.00 93.94 201 ALA A CA 1
ATOM 1630 C C . ALA A 1 201 ? -32.100 -1.226 56.144 1.00 93.94 201 ALA A C 1
ATOM 1632 O O . ALA A 1 201 ? -31.165 -1.949 56.489 1.00 93.94 201 ALA A O 1
ATOM 1633 N N . ILE A 1 202 ? -32.972 -0.721 57.017 1.00 95.31 202 ILE A N 1
ATOM 1634 C CA . ILE A 1 202 ? -33.070 -1.160 58.409 1.00 95.31 202 ILE A CA 1
ATOM 1635 C C . ILE A 1 202 ? -34.426 -1.826 58.573 1.00 95.31 202 ILE A C 1
ATOM 1637 O O . ILE A 1 202 ? -35.465 -1.222 58.287 1.00 95.31 202 ILE A O 1
ATOM 1641 N N . LEU A 1 203 ? -34.412 -3.087 58.992 1.00 94.56 203 LEU A N 1
ATOM 1642 C CA . LEU A 1 203 ? -35.632 -3.820 59.299 1.00 94.56 203 LEU A CA 1
ATOM 1643 C C . LEU A 1 203 ? -35.759 -3.987 60.804 1.00 94.56 203 LEU A C 1
ATOM 1645 O O . LEU A 1 203 ? -34.772 -4.197 61.504 1.00 94.56 203 LEU A O 1
ATOM 1649 N N . GLU A 1 204 ? -36.991 -3.950 61.272 1.00 94.00 204 GLU A N 1
ATOM 1650 C CA . GLU A 1 204 ? -37.366 -4.201 62.653 1.00 94.00 204 GLU A CA 1
ATOM 1651 C C . GLU A 1 204 ? -38.153 -5.508 62.718 1.00 94.00 204 GLU A C 1
ATOM 1653 O O . GLU A 1 204 ? -38.943 -5.812 61.815 1.00 94.00 204 GLU A O 1
ATOM 1658 N N . GLY A 1 205 ? -37.929 -6.300 63.762 1.00 91.88 205 GLY A N 1
ATOM 1659 C CA . GLY A 1 205 ? -38.678 -7.523 64.003 1.00 91.88 205 GLY A CA 1
ATOM 1660 C C . GLY A 1 205 ? -38.577 -7.996 65.445 1.00 91.88 205 GLY A C 1
ATOM 1661 O O . GLY A 1 205 ? -38.001 -7.343 66.310 1.00 91.88 205 GLY A O 1
ATOM 1662 N N . GLU A 1 206 ? -39.133 -9.175 65.693 1.00 90.81 206 GLU A N 1
ATOM 1663 C CA . GLU A 1 206 ? -39.155 -9.788 67.019 1.00 90.81 206 GLU A CA 1
ATOM 1664 C C . GLU A 1 206 ? -38.764 -11.262 66.931 1.00 90.81 206 GLU A C 1
ATOM 1666 O O . GLU A 1 206 ? -39.081 -11.950 65.955 1.00 90.81 206 GLU A O 1
ATOM 1671 N N . THR A 1 207 ? -38.119 -11.785 67.968 1.00 85.56 207 THR A N 1
ATOM 1672 C CA . THR A 1 207 ? -37.978 -13.235 68.139 1.00 85.56 207 THR A CA 1
ATOM 1673 C C . THR A 1 207 ? -39.328 -13.870 68.513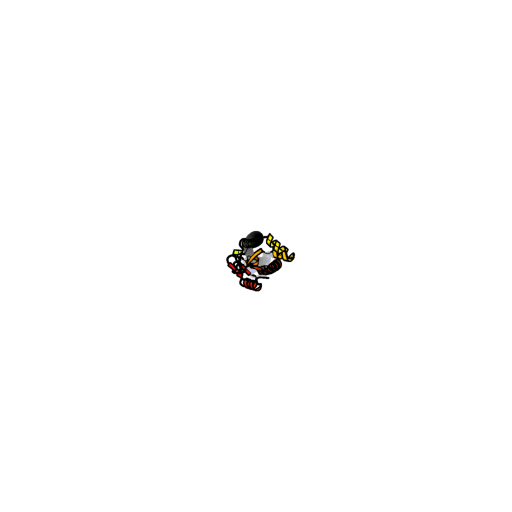 1.00 85.56 207 THR A C 1
ATOM 1675 O O . THR A 1 207 ? -40.210 -13.185 69.031 1.00 85.56 207 THR A O 1
ATOM 1678 N N . PRO A 1 208 ? -39.511 -15.199 68.363 1.00 80.06 208 PRO A N 1
ATOM 1679 C CA . PRO A 1 208 ? -40.725 -15.885 68.812 1.00 80.06 208 PRO A CA 1
ATOM 1680 C C . PRO A 1 208 ? -40.997 -15.747 70.314 1.00 80.06 208 PRO A C 1
ATOM 1682 O O . PRO A 1 208 ? -42.111 -16.001 70.761 1.00 80.06 208 PRO A O 1
ATOM 1685 N N . THR A 1 209 ? -39.975 -15.388 71.097 1.00 83.50 209 THR A N 1
ATOM 1686 C CA . THR A 1 209 ? -40.078 -15.119 72.535 1.00 83.50 209 THR A CA 1
ATOM 1687 C C . THR A 1 209 ? -40.436 -13.663 72.854 1.00 83.50 209 THR A C 1
ATOM 1689 O O . THR A 1 209 ? -40.582 -13.340 74.029 1.00 83.50 209 THR A O 1
ATOM 1692 N N . GLY A 1 210 ? -40.588 -12.798 71.843 1.00 83.81 210 GLY A N 1
ATOM 1693 C CA . GLY A 1 210 ? -40.949 -11.382 71.984 1.00 83.81 210 GLY A CA 1
ATOM 1694 C C . GLY A 1 210 ? -39.769 -10.434 72.229 1.00 83.81 210 GLY A C 1
ATOM 1695 O O . GLY A 1 210 ? -39.983 -9.303 72.649 1.00 83.81 210 GLY A O 1
ATOM 1696 N N . GLU A 1 211 ? -38.523 -10.874 72.014 1.00 90.19 211 GLU A N 1
ATOM 1697 C CA . GLU A 1 211 ? -37.347 -9.987 72.091 1.00 90.19 211 GLU A CA 1
ATOM 1698 C C . GLU A 1 211 ? -37.269 -9.157 70.806 1.00 90.19 211 GLU A C 1
ATOM 1700 O O . GLU A 1 211 ? -37.211 -9.722 69.712 1.00 90.19 211 GLU A O 1
ATOM 1705 N N . HIS A 1 212 ? -37.268 -7.834 70.951 1.00 92.94 212 HIS A N 1
ATOM 1706 C CA . HIS A 1 212 ? -37.115 -6.892 69.848 1.00 92.94 212 HIS A CA 1
ATOM 1707 C C . HIS A 1 212 ? -35.710 -6.973 69.236 1.00 92.94 212 HIS A C 1
ATOM 1709 O O . HIS A 1 212 ? -34.729 -7.148 69.961 1.00 92.94 212 HIS A O 1
ATOM 1715 N N . LEU A 1 213 ? -35.601 -6.840 67.914 1.00 94.44 213 LEU A N 1
ATOM 1716 C CA . LEU A 1 213 ? -34.327 -6.843 67.195 1.00 94.44 213 LEU A CA 1
ATOM 1717 C C . LEU A 1 213 ? -34.378 -5.981 65.938 1.00 94.44 213 LEU A C 1
ATOM 1719 O O . LEU A 1 213 ? -35.437 -5.797 65.333 1.00 94.44 213 LEU A O 1
ATOM 1723 N N . TYR A 1 214 ? -33.199 -5.561 65.487 1.00 95.75 214 TYR A N 1
ATOM 1724 C CA . TYR A 1 214 ? -33.028 -4.956 64.172 1.00 95.75 214 TYR A CA 1
ATOM 1725 C C . TYR A 1 214 ? -32.261 -5.870 63.212 1.00 95.75 214 TYR A C 1
ATOM 1727 O O . TYR A 1 214 ? -31.568 -6.814 63.596 1.00 95.75 214 TYR A O 1
ATOM 1735 N N . ILE A 1 215 ? -32.381 -5.584 61.923 1.00 95.31 215 ILE A N 1
ATOM 1736 C CA . ILE A 1 215 ? -31.610 -6.208 60.853 1.00 95.31 215 ILE A CA 1
ATOM 1737 C C . ILE A 1 215 ? -31.006 -5.073 60.037 1.00 95.31 215 ILE A C 1
ATOM 1739 O O . ILE A 1 215 ? -31.739 -4.263 59.468 1.00 95.31 215 ILE A O 1
ATOM 1743 N N . ALA A 1 216 ? -29.680 -5.024 59.988 1.00 96.31 216 ALA A N 1
ATOM 1744 C CA . ALA A 1 216 ? -28.947 -4.086 59.151 1.00 96.31 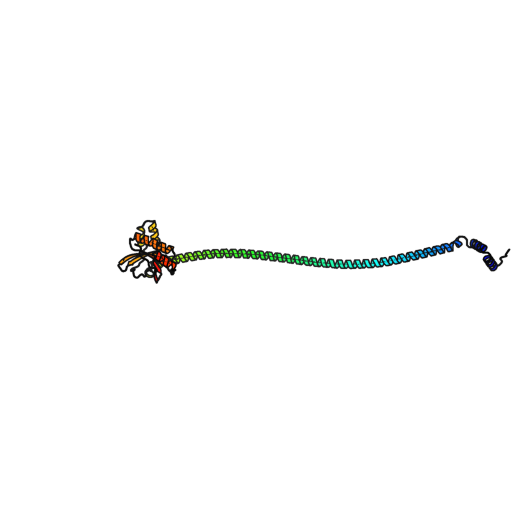216 ALA A CA 1
ATOM 1745 C C . ALA A 1 216 ? -28.720 -4.739 57.786 1.00 96.31 216 ALA A C 1
ATOM 1747 O O . ALA A 1 216 ? -28.091 -5.799 57.713 1.00 96.31 216 ALA A O 1
ATOM 1748 N N . VAL A 1 217 ? -29.279 -4.145 56.732 1.00 95.56 217 VAL A N 1
ATOM 1749 C CA . VAL A 1 217 ? -29.309 -4.734 55.393 1.00 95.56 217 VAL A CA 1
ATOM 1750 C C . VAL A 1 217 ? -28.420 -3.956 54.433 1.00 95.56 217 VAL A C 1
ATOM 1752 O O . VAL A 1 217 ? -28.647 -2.771 54.203 1.00 95.56 217 VAL A O 1
ATOM 1755 N N . GLU A 1 218 ? -27.482 -4.671 53.816 1.00 95.25 218 GLU A N 1
ATOM 1756 C CA . GLU A 1 218 ? -26.833 -4.272 52.564 1.00 95.25 218 GLU A CA 1
ATOM 1757 C C . GLU A 1 218 ? -27.470 -5.039 51.401 1.00 95.25 218 GLU A C 1
ATOM 1759 O O . GLU A 1 218 ? -27.618 -6.264 51.454 1.00 95.25 218 GLU A O 1
ATOM 1764 N N . ALA A 1 219 ? -27.838 -4.334 50.343 1.00 92.69 219 ALA A N 1
ATOM 1765 C CA . ALA A 1 219 ? -28.386 -4.867 49.112 1.00 92.69 219 ALA A CA 1
ATOM 1766 C C . ALA A 1 219 ? -27.293 -4.883 48.042 1.00 92.69 219 ALA A C 1
ATOM 1768 O O . ALA A 1 219 ? -26.749 -3.853 47.654 1.00 92.69 219 ALA A O 1
ATOM 1769 N N . SER A 1 220 ? -26.991 -6.065 47.516 1.00 90.56 220 SER A N 1
ATOM 1770 C CA . SER A 1 220 ? -26.003 -6.209 46.451 1.00 90.56 220 SER A CA 1
ATOM 1771 C C . SER A 1 220 ? -26.458 -7.248 45.444 1.00 90.56 220 SER A C 1
ATOM 1773 O O . SER A 1 220 ? -26.815 -8.361 45.814 1.00 90.56 220 SER A O 1
ATOM 1775 N N . VAL A 1 221 ? -26.454 -6.914 44.151 1.00 85.94 221 VAL A N 1
ATOM 1776 C CA . VAL A 1 221 ? -26.870 -7.863 43.100 1.00 85.94 221 VAL A CA 1
ATOM 1777 C C . VAL A 1 221 ? -25.982 -9.112 43.134 1.00 85.94 221 VAL A C 1
ATOM 1779 O O . VAL A 1 221 ? -26.494 -10.233 43.101 1.00 85.94 221 VAL A O 1
ATOM 1782 N N . THR A 1 222 ? -24.668 -8.907 43.283 1.00 87.62 222 THR A N 1
ATOM 1783 C CA . THR A 1 222 ? -23.650 -9.954 43.435 1.00 87.62 222 THR A CA 1
ATOM 1784 C C . THR A 1 222 ? -22.872 -9.724 44.720 1.00 87.62 222 THR A C 1
ATOM 1786 O O . THR A 1 222 ? -22.308 -8.660 44.912 1.00 87.62 222 THR A O 1
ATOM 1789 N N . ILE A 1 223 ? -22.777 -10.740 45.574 1.00 89.19 223 ILE A N 1
ATOM 1790 C CA . ILE A 1 223 ? -22.111 -10.602 46.875 1.00 89.19 223 ILE A CA 1
ATOM 1791 C C . ILE A 1 223 ? -20.607 -10.428 46.682 1.00 89.19 223 ILE A C 1
ATOM 1793 O O . ILE A 1 223 ? -19.930 -11.337 46.191 1.00 89.19 223 ILE A O 1
ATOM 1797 N N . GLU A 1 224 ? -20.082 -9.309 47.160 1.00 89.31 224 GLU A N 1
ATOM 1798 C CA . GLU A 1 224 ? -18.662 -8.997 47.234 1.00 89.31 224 GLU A CA 1
ATOM 1799 C C . GLU A 1 224 ? -18.145 -9.004 48.684 1.00 89.31 224 GLU A C 1
ATOM 1801 O O . GLU A 1 224 ? -18.903 -9.067 49.650 1.00 89.31 224 GLU A O 1
ATOM 1806 N N . VAL A 1 225 ? -16.817 -8.980 48.863 1.00 88.12 225 VAL A N 1
ATOM 1807 C CA . VAL A 1 225 ? -16.187 -8.934 50.203 1.00 88.12 225 VAL A CA 1
ATOM 1808 C C . VAL A 1 225 ? -16.648 -7.695 50.967 1.00 88.12 225 VAL A C 1
ATOM 1810 O O . VAL A 1 225 ? -17.002 -7.773 52.141 1.00 88.12 225 VAL A O 1
ATOM 1813 N N . HIS A 1 226 ? -16.655 -6.561 50.273 1.00 91.19 226 HIS A N 1
ATOM 1814 C CA . HIS A 1 226 ? -16.943 -5.270 50.863 1.00 91.19 226 HIS A CA 1
ATOM 1815 C C . HIS A 1 226 ? -18.413 -5.155 51.312 1.00 91.19 226 HIS A C 1
ATOM 1817 O O . HIS A 1 226 ? -18.693 -4.429 52.259 1.00 91.19 226 HIS A O 1
ATOM 1823 N N . ASP A 1 227 ? -19.341 -5.912 50.712 1.00 92.94 227 ASP A N 1
ATOM 1824 C CA . ASP A 1 227 ? -20.742 -5.990 51.162 1.00 92.94 227 ASP A CA 1
ATOM 1825 C C . ASP A 1 227 ? -20.855 -6.639 52.547 1.00 92.94 227 ASP A C 1
ATOM 1827 O O . ASP A 1 227 ? -21.584 -6.161 53.413 1.00 92.94 227 ASP A O 1
ATOM 1831 N N . LEU A 1 228 ? -20.090 -7.710 52.786 1.00 94.88 228 LEU A N 1
ATOM 1832 C CA . LEU A 1 228 ? -20.066 -8.409 54.075 1.00 94.88 228 LEU A CA 1
ATOM 1833 C C . LEU A 1 228 ? -19.472 -7.516 55.171 1.00 94.88 228 LEU A C 1
ATOM 1835 O O . LEU A 1 228 ? -20.020 -7.416 56.271 1.00 94.88 228 LEU A O 1
ATOM 1839 N N . GLU A 1 229 ? -18.371 -6.832 54.853 1.00 95.00 229 GLU A N 1
ATOM 1840 C CA . GLU A 1 229 ? -17.708 -5.913 55.779 1.00 95.00 229 GLU A CA 1
ATOM 1841 C C . GLU A 1 229 ? -18.605 -4.721 56.135 1.00 95.00 229 GLU A C 1
ATOM 1843 O O . GLU A 1 229 ? -18.699 -4.367 57.315 1.00 95.00 229 GLU A O 1
ATOM 1848 N N . ARG A 1 230 ? -19.297 -4.139 55.141 1.00 94.31 230 ARG A N 1
ATOM 1849 C CA . ARG A 1 230 ? -20.274 -3.058 55.344 1.00 94.31 230 ARG A CA 1
ATOM 1850 C C . ARG A 1 230 ? -21.430 -3.513 56.225 1.00 94.31 230 ARG A C 1
ATOM 1852 O O . ARG A 1 230 ? -21.672 -2.887 57.256 1.00 94.31 230 ARG A O 1
ATOM 1859 N N . ALA A 1 231 ? -22.061 -4.643 55.900 1.00 95.38 231 ALA A N 1
ATOM 1860 C CA . ALA A 1 231 ? -23.180 -5.179 56.673 1.00 95.38 231 ALA A CA 1
ATOM 1861 C C . ALA A 1 231 ? -22.796 -5.421 58.139 1.00 95.38 231 ALA A C 1
ATOM 1863 O O . ALA A 1 231 ? -23.535 -5.048 59.049 1.00 95.38 231 ALA A O 1
ATOM 1864 N N . LYS A 1 232 ? -21.615 -5.999 58.390 1.00 96.44 232 LYS A N 1
ATOM 1865 C CA . LYS A 1 232 ? -21.118 -6.233 59.751 1.00 96.44 232 LYS A CA 1
ATOM 1866 C C . LYS A 1 232 ? -20.850 -4.936 60.508 1.00 96.44 232 LYS A C 1
ATOM 1868 O O . LYS A 1 232 ? -21.258 -4.802 61.661 1.00 96.44 232 LYS A O 1
ATOM 1873 N N . ARG A 1 233 ? -20.130 -4.004 59.881 1.00 95.62 233 ARG A N 1
ATOM 1874 C CA . ARG A 1 233 ? -19.745 -2.731 60.499 1.00 95.62 233 ARG A CA 1
ATOM 1875 C C . ARG A 1 233 ? -20.973 -1.900 60.859 1.00 95.62 233 ARG A C 1
ATOM 1877 O O . ARG A 1 233 ? -21.081 -1.418 61.979 1.00 95.62 233 ARG A O 1
ATOM 1884 N N . ARG A 1 234 ? -21.916 -1.772 59.932 1.00 95.94 234 ARG A N 1
ATOM 1885 C CA . ARG A 1 234 ? -23.123 -0.965 60.130 1.00 95.94 234 ARG A CA 1
ATOM 1886 C C . ARG A 1 234 ? -24.085 -1.615 61.116 1.00 95.94 234 ARG A C 1
ATOM 1888 O O . ARG A 1 234 ? -24.672 -0.921 61.937 1.00 95.94 234 ARG A O 1
ATOM 1895 N N . ALA A 1 235 ? -24.160 -2.948 61.140 1.00 96.81 235 ALA A N 1
ATOM 1896 C CA . ALA A 1 235 ? -24.873 -3.669 62.193 1.00 96.81 235 ALA A CA 1
ATOM 1897 C C . ALA A 1 235 ? -24.310 -3.387 63.595 1.00 96.81 235 ALA A C 1
ATOM 1899 O O . ALA A 1 235 ? -25.082 -3.282 64.544 1.00 96.81 235 ALA A O 1
ATOM 1900 N N . TYR A 1 236 ? -22.987 -3.238 63.733 1.00 95.62 236 TYR A N 1
ATOM 1901 C CA . TYR A 1 236 ? -22.364 -2.854 65.002 1.00 95.62 236 TYR A CA 1
ATOM 1902 C C . TYR A 1 236 ? -22.782 -1.446 65.446 1.00 95.62 236 TYR A C 1
ATOM 1904 O O . TYR A 1 236 ? -23.186 -1.274 66.595 1.00 95.62 236 TYR A O 1
ATOM 1912 N N . PHE A 1 237 ? -22.755 -0.456 64.550 1.00 95.38 237 PHE A N 1
ATOM 1913 C CA . PHE A 1 237 ? -23.223 0.895 64.885 1.00 95.38 237 PHE A CA 1
ATOM 1914 C C . PHE A 1 237 ? -24.719 0.927 65.203 1.00 95.38 237 PHE A C 1
ATOM 1916 O O . PHE A 1 237 ? -25.134 1.620 66.128 1.00 95.38 237 PHE A O 1
ATOM 1923 N N . LEU A 1 238 ? -25.522 0.107 64.522 1.00 95.75 238 LEU A N 1
ATOM 1924 C CA . LEU A 1 238 ? -26.954 0.027 64.791 1.00 95.75 238 LEU A CA 1
ATOM 1925 C C . LEU A 1 238 ? -27.227 -0.592 66.166 1.00 95.75 238 LEU A C 1
ATOM 1927 O O . LEU A 1 238 ? -28.088 -0.111 66.902 1.00 95.75 238 LEU A O 1
ATOM 1931 N N . ALA A 1 239 ? -26.466 -1.624 66.540 1.00 95.06 239 ALA A N 1
ATOM 1932 C CA . ALA A 1 239 ? -26.529 -2.214 67.875 1.00 95.06 239 ALA A CA 1
ATOM 1933 C C . ALA A 1 239 ? -26.109 -1.195 68.944 1.00 95.06 239 ALA A C 1
ATOM 1935 O O . ALA A 1 239 ? -26.788 -1.063 69.960 1.00 95.06 239 ALA A O 1
ATOM 1936 N N . LYS A 1 240 ? -25.048 -0.417 68.679 1.00 92.31 240 LYS A N 1
ATOM 1937 C CA . LYS A 1 240 ? -24.577 0.665 69.557 1.00 92.31 240 LYS A CA 1
ATOM 1938 C C . LYS A 1 240 ? -25.648 1.741 69.769 1.00 92.31 240 LYS A C 1
ATOM 1940 O O . LYS A 1 240 ? -25.872 2.130 70.910 1.00 92.31 240 LYS A O 1
ATOM 1945 N N . ALA A 1 241 ? -26.313 2.189 68.702 1.00 91.88 241 ALA A N 1
ATOM 1946 C CA . ALA A 1 241 ? -27.360 3.212 68.769 1.00 91.88 241 ALA A CA 1
ATOM 1947 C C . ALA A 1 241 ? -28.589 2.730 69.551 1.00 91.88 241 ALA A C 1
ATOM 1949 O O . ALA A 1 241 ? -29.150 3.450 70.366 1.00 91.88 241 ALA A O 1
ATOM 1950 N N . THR A 1 242 ? -29.006 1.487 69.314 1.00 92.75 242 THR A N 1
ATOM 1951 C CA . THR A 1 242 ? -30.299 0.975 69.796 1.00 92.75 242 THR A CA 1
ATOM 1952 C C . THR A 1 242 ? -30.214 0.186 71.099 1.00 92.75 242 THR A C 1
ATOM 1954 O O . THR A 1 242 ? -31.249 -0.117 71.695 1.00 92.75 242 THR A O 1
ATOM 1957 N N . ASN A 1 243 ? -29.010 -0.226 71.511 1.00 93.06 243 ASN A N 1
ATOM 1958 C CA . ASN A 1 243 ? -28.775 -1.201 72.581 1.00 93.06 243 ASN A CA 1
ATOM 1959 C C . ASN A 1 243 ? -29.672 -2.454 72.446 1.00 93.06 243 ASN A C 1
ATOM 1961 O O . ASN A 1 243 ? -30.205 -2.985 73.423 1.00 93.06 243 ASN A O 1
ATOM 1965 N N . THR A 1 244 ? -29.892 -2.881 71.201 1.00 94.00 244 THR A N 1
ATOM 1966 C CA . THR A 1 244 ? -30.812 -3.951 70.807 1.00 94.00 244 THR A CA 1
ATOM 1967 C C . THR A 1 244 ? -30.055 -4.951 69.923 1.00 94.00 244 THR A C 1
ATOM 1969 O O . THR A 1 244 ? -29.182 -4.533 69.162 1.00 94.00 244 THR A O 1
ATOM 1972 N N . PRO A 1 245 ? -30.351 -6.267 69.973 1.00 95.12 245 PRO A N 1
ATOM 1973 C CA . PRO A 1 245 ? -29.712 -7.237 69.087 1.00 95.12 245 PRO A CA 1
ATOM 1974 C C . PRO A 1 245 ? -29.894 -6.890 67.601 1.00 95.12 245 PRO A C 1
ATOM 1976 O O . PRO A 1 245 ? -31.012 -6.617 67.160 1.00 95.12 245 PRO A O 1
ATOM 1979 N N . VAL A 1 246 ? -28.816 -6.963 66.814 1.00 95.94 246 VAL A N 1
ATOM 1980 C CA . VAL A 1 246 ? -28.835 -6.670 65.370 1.00 95.94 246 VAL A CA 1
ATOM 1981 C C . VAL A 1 246 ? -28.314 -7.841 64.549 1.00 95.94 246 VAL A C 1
ATOM 1983 O O . VAL A 1 246 ? -27.233 -8.365 64.809 1.00 95.94 246 VAL A O 1
ATOM 1986 N N . LEU A 1 247 ? -29.058 -8.251 63.522 1.00 95.00 247 LEU A N 1
ATOM 1987 C CA . LEU A 1 247 ? -28.579 -9.214 62.531 1.00 95.00 247 LEU A CA 1
ATOM 1988 C C . LEU A 1 247 ? -27.885 -8.477 61.370 1.00 95.00 247 LEU A C 1
ATOM 1990 O O . LEU A 1 247 ? -28.575 -7.776 60.627 1.00 95.00 247 LEU A O 1
ATOM 1994 N N . PRO A 1 248 ? -26.566 -8.647 61.157 1.00 96.88 248 PRO A N 1
ATOM 1995 C CA . PRO A 1 248 ? -25.917 -8.199 59.927 1.00 96.88 248 PRO A CA 1
ATOM 1996 C C . PRO A 1 248 ? -26.383 -9.061 58.754 1.00 96.88 248 PRO A C 1
ATOM 1998 O O . PRO A 1 248 ? -26.250 -10.290 58.793 1.00 96.88 248 PRO A O 1
ATOM 2001 N N . LEU A 1 249 ? -26.914 -8.436 57.706 1.00 95.56 249 LEU A N 1
ATOM 2002 C CA . LEU A 1 249 ? -27.472 -9.140 56.561 1.00 95.56 249 LEU A CA 1
ATOM 2003 C C . LEU A 1 249 ? -27.023 -8.525 55.236 1.00 95.56 249 LEU A C 1
ATOM 2005 O O . LEU A 1 249 ? -27.198 -7.335 55.003 1.00 95.56 249 LEU A O 1
ATOM 2009 N N . VAL A 1 250 ? -26.560 -9.382 54.328 1.00 95.62 250 VAL A N 1
ATOM 2010 C CA . VAL A 1 250 ? -26.468 -9.060 52.903 1.00 95.62 250 VAL A CA 1
ATOM 2011 C C . VAL A 1 250 ? -27.619 -9.733 52.164 1.00 95.62 250 VAL A C 1
ATOM 2013 O O . VAL A 1 250 ? -27.820 -10.949 52.256 1.00 95.62 250 VAL A O 1
ATOM 2016 N N . VAL A 1 251 ? -28.391 -8.950 51.423 1.00 93.94 251 VAL A N 1
ATOM 2017 C CA . VAL A 1 251 ? -29.408 -9.446 50.501 1.00 93.94 251 VAL A CA 1
ATOM 2018 C C . VAL A 1 251 ? -28.838 -9.419 49.095 1.00 93.94 251 VAL A C 1
ATOM 2020 O O . VAL A 1 251 ? -28.352 -8.386 48.644 1.00 93.94 251 VAL A O 1
ATOM 2023 N N . ALA A 1 252 ? -28.947 -10.548 48.398 1.00 91.12 252 ALA A N 1
ATOM 2024 C CA . ALA A 1 252 ? -28.524 -10.641 47.013 1.00 91.12 252 ALA A CA 1
ATOM 2025 C C . ALA A 1 252 ? -29.546 -11.298 46.101 1.00 91.12 252 ALA A C 1
ATOM 2027 O O . ALA A 1 252 ? -30.329 -12.160 46.519 1.00 91.12 252 ALA A O 1
ATOM 2028 N N . ASP A 1 253 ? -29.514 -10.895 44.833 1.00 85.69 253 ASP A N 1
ATOM 2029 C CA . ASP A 1 253 ? -30.353 -11.505 43.808 1.00 85.69 253 ASP A CA 1
ATOM 2030 C C . ASP A 1 253 ? -29.682 -12.772 43.255 1.00 85.69 253 ASP A C 1
ATOM 2032 O O . ASP A 1 253 ? -30.305 -13.837 43.168 1.00 85.69 253 ASP A O 1
ATOM 2036 N N . GLU A 1 254 ? -28.369 -12.732 43.018 1.00 86.25 254 GLU A N 1
ATOM 2037 C CA . GLU A 1 254 ? -27.594 -13.880 42.543 1.00 86.25 254 GLU A CA 1
ATOM 2038 C C . GLU A 1 254 ? -27.200 -14.875 43.659 1.00 86.25 254 GLU A C 1
ATOM 2040 O O . GLU A 1 254 ? -27.098 -14.525 44.839 1.00 86.25 254 GLU A O 1
ATOM 2045 N N . PRO A 1 255 ? -27.010 -16.173 43.336 1.00 87.31 255 PRO A N 1
ATOM 2046 C CA . PRO A 1 255 ? -26.509 -17.149 44.301 1.00 87.31 255 PRO A CA 1
ATOM 2047 C C . PRO A 1 255 ? -25.064 -16.832 44.730 1.00 87.31 255 PRO A C 1
ATOM 2049 O O . PRO A 1 255 ? -24.206 -16.670 43.863 1.00 87.31 255 PRO A O 1
ATOM 2052 N N . PRO A 1 256 ? -24.741 -16.841 46.040 1.00 89.69 256 PRO A N 1
ATOM 2053 C CA . PRO A 1 256 ? -23.357 -16.707 46.477 1.00 89.69 256 PRO A CA 1
ATOM 2054 C C . PRO A 1 256 ? -22.514 -17.886 45.987 1.00 89.69 256 PRO A C 1
ATOM 2056 O O . PRO A 1 256 ? -22.950 -19.040 46.013 1.00 89.69 256 PRO A O 1
ATOM 2059 N N . SER A 1 257 ? -21.267 -17.605 45.614 1.00 92.62 257 SER A N 1
ATOM 2060 C CA . SER A 1 257 ? -20.270 -18.660 45.432 1.00 92.62 257 SER A CA 1
ATOM 2061 C C . SER A 1 257 ? -19.925 -19.323 46.769 1.00 92.62 257 SER A C 1
ATOM 2063 O O . SER A 1 257 ? -20.066 -18.719 47.833 1.00 92.62 257 SER A O 1
ATOM 2065 N N . GLN A 1 258 ? -19.400 -20.549 46.721 1.00 93.56 258 GLN A N 1
ATOM 2066 C CA . GLN A 1 258 ? -18.983 -21.286 47.920 1.00 93.56 258 GLN A CA 1
ATOM 2067 C C . GLN A 1 258 ? -17.996 -20.485 48.787 1.00 93.56 258 GLN A C 1
ATOM 2069 O O . GLN A 1 258 ? -18.143 -20.416 50.003 1.00 93.56 258 GLN A O 1
ATOM 2074 N N . ARG A 1 259 ? -17.051 -19.785 48.150 1.00 94.25 259 ARG A N 1
ATOM 2075 C CA . ARG A 1 259 ? -16.108 -18.898 48.839 1.00 94.25 259 ARG A CA 1
ATOM 2076 C C . ARG A 1 259 ? -16.812 -17.744 49.564 1.00 94.25 259 ARG A C 1
ATOM 2078 O O . ARG A 1 259 ? -16.449 -17.426 50.690 1.00 94.25 259 ARG A O 1
ATOM 2085 N N . ARG A 1 260 ? -17.822 -17.1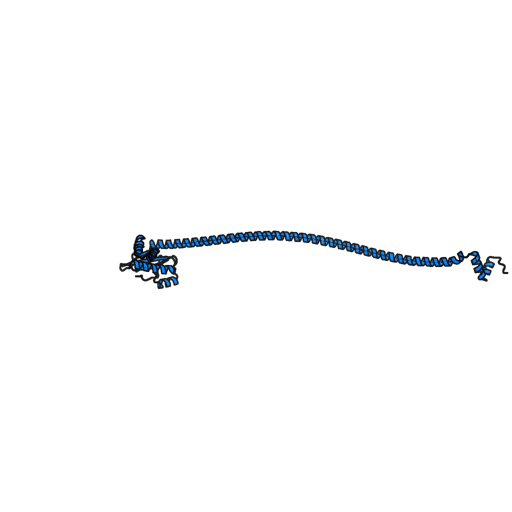20 48.943 1.00 94.06 260 ARG A N 1
ATOM 2086 C CA . ARG A 1 260 ? -18.604 -16.040 49.578 1.00 94.06 260 ARG A CA 1
ATOM 2087 C C . ARG A 1 260 ? -19.398 -16.550 50.779 1.00 94.06 260 ARG A C 1
ATOM 2089 O O . ARG A 1 260 ? -19.493 -15.841 51.772 1.00 94.06 260 ARG A O 1
ATOM 2096 N N . ILE A 1 261 ? -19.923 -17.775 50.707 1.00 94.00 261 ILE A N 1
ATOM 2097 C CA . ILE A 1 261 ? -20.605 -18.430 51.832 1.00 94.00 261 ILE A CA 1
ATOM 2098 C C . ILE A 1 261 ? -19.647 -18.604 53.016 1.00 94.00 261 ILE A C 1
ATOM 2100 O O . ILE A 1 261 ? -19.982 -18.219 54.133 1.00 94.00 261 ILE A O 1
ATOM 2104 N N . GLU A 1 262 ? -18.458 -19.157 52.773 1.00 94.62 262 GLU A N 1
ATOM 2105 C CA . GLU A 1 262 ? -17.449 -19.400 53.812 1.00 94.62 262 GLU A CA 1
ATOM 2106 C C . GLU A 1 262 ? -16.972 -18.099 54.468 1.00 94.62 262 GLU A C 1
ATOM 2108 O O . GLU A 1 262 ? -16.884 -18.021 55.694 1.00 94.62 262 GLU A O 1
ATOM 2113 N N . GLU A 1 263 ? -16.732 -17.057 53.671 1.00 95.12 263 GLU A N 1
ATOM 2114 C CA . GLU A 1 263 ? -16.346 -15.739 54.183 1.00 95.12 263 GLU A CA 1
ATOM 2115 C C . GLU A 1 263 ? -17.483 -15.078 54.979 1.00 95.12 263 GLU A C 1
ATOM 2117 O O . GLU A 1 263 ? -17.238 -14.542 56.057 1.00 95.12 263 GLU A O 1
ATOM 2122 N N . ALA A 1 264 ? -18.738 -15.169 54.527 1.00 95.62 264 ALA A N 1
ATOM 2123 C CA . ALA A 1 264 ? -19.883 -14.662 55.284 1.00 95.62 264 ALA A CA 1
ATOM 2124 C C . ALA A 1 264 ? -20.033 -15.371 56.639 1.00 95.62 264 ALA A C 1
ATOM 2126 O O . ALA A 1 264 ? -20.227 -14.721 57.666 1.00 95.62 264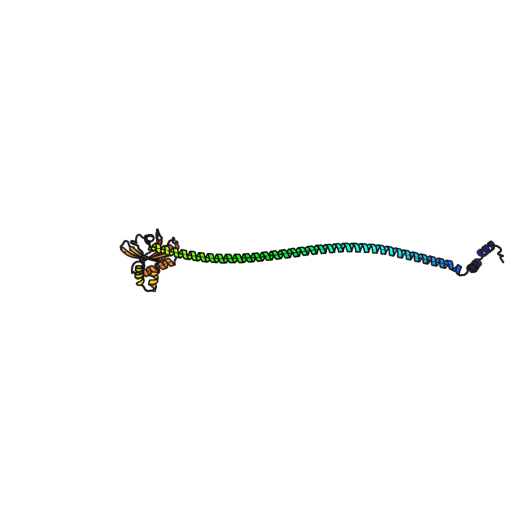 ALA A O 1
ATOM 2127 N N . MET A 1 265 ? -19.854 -16.696 56.673 1.00 94.75 265 MET A N 1
ATOM 2128 C CA . MET A 1 265 ? -19.842 -17.463 57.921 1.00 94.75 265 MET A CA 1
ATOM 2129 C C . MET A 1 265 ? -18.697 -17.036 58.846 1.00 94.75 265 MET A C 1
ATOM 2131 O O . MET A 1 265 ? -18.926 -16.843 60.040 1.00 94.75 265 MET A O 1
ATOM 2135 N N . SER A 1 266 ? -17.481 -16.850 58.316 1.00 94.38 266 SER A N 1
ATOM 2136 C CA . SER A 1 266 ? -16.329 -16.425 59.125 1.00 94.38 266 SER A CA 1
ATOM 2137 C C . SER A 1 266 ? -16.510 -15.010 59.674 1.00 94.38 266 SER A C 1
ATOM 2139 O O . SER A 1 266 ? -16.100 -14.720 60.797 1.00 94.38 266 SER A O 1
ATOM 2141 N N . GLN A 1 267 ? -17.131 -14.126 58.893 1.00 94.31 267 GLN A N 1
ATOM 2142 C CA . GLN A 1 267 ? -17.431 -12.762 59.305 1.00 94.31 267 GLN A CA 1
ATOM 2143 C C . GLN A 1 267 ? -18.682 -12.664 60.183 1.00 94.31 267 GLN A C 1
ATOM 2145 O O . GLN A 1 267 ? -18.872 -11.616 60.796 1.00 94.31 267 GLN A O 1
ATOM 2150 N N . GLN A 1 268 ? -19.458 -13.745 60.327 1.00 96.00 268 GLN A N 1
ATOM 2151 C CA . GLN A 1 268 ? -20.737 -13.780 61.042 1.00 96.00 268 GLN A CA 1
ATOM 2152 C C . GLN A 1 268 ? -21.778 -12.840 60.423 1.00 96.00 268 GLN A C 1
ATOM 2154 O O . GLN A 1 268 ? -22.454 -12.097 61.126 1.00 96.00 268 GLN A O 1
ATOM 2159 N N . VAL A 1 269 ? -21.903 -12.881 59.098 1.00 96.94 269 VAL A N 1
ATOM 2160 C CA . VAL A 1 269 ? -22.860 -12.092 58.318 1.00 96.94 269 VAL A CA 1
ATOM 2161 C C . VAL A 1 269 ? -23.856 -13.034 57.658 1.00 96.94 269 VAL A C 1
ATOM 2163 O O . VAL A 1 269 ? -23.472 -14.035 57.049 1.00 96.94 269 VAL A O 1
ATOM 2166 N N . ALA A 1 270 ? -25.148 -12.747 57.803 1.00 95.00 270 ALA A N 1
ATOM 2167 C CA . ALA A 1 270 ? -26.182 -13.536 57.155 1.00 95.00 270 ALA A CA 1
ATOM 2168 C C . ALA A 1 270 ? -26.263 -13.183 55.667 1.00 95.00 270 ALA A C 1
ATOM 2170 O O . ALA A 1 270 ? -25.995 -12.052 55.264 1.00 95.00 270 ALA A O 1
ATOM 2171 N N . ILE A 1 271 ? -26.698 -14.144 54.854 1.00 94.94 271 ILE A N 1
ATOM 2172 C CA . ILE A 1 271 ? -27.026 -13.913 53.445 1.00 94.94 271 ILE A CA 1
ATOM 2173 C C . ILE A 1 271 ? -28.472 -14.326 53.210 1.00 94.94 271 ILE A C 1
ATOM 2175 O O . ILE A 1 271 ? -28.853 -15.451 53.550 1.00 94.94 271 ILE A O 1
ATOM 2179 N N . ALA A 1 272 ? -29.259 -13.456 52.581 1.00 93.06 272 ALA A N 1
ATOM 2180 C CA . ALA A 1 272 ? -30.618 -13.751 52.143 1.00 93.06 272 ALA A CA 1
ATOM 2181 C C . ALA A 1 272 ? -30.790 -13.582 50.635 1.00 93.06 272 ALA A C 1
ATOM 2183 O O . ALA A 1 272 ? -30.106 -12.794 49.986 1.00 93.06 272 ALA A O 1
ATOM 2184 N N . ARG A 1 273 ? -31.745 -14.335 50.086 1.00 90.62 273 ARG A N 1
ATOM 2185 C CA . ARG A 1 273 ? -32.157 -14.247 48.684 1.00 90.62 273 ARG A CA 1
ATOM 2186 C C . ARG A 1 273 ? -33.670 -14.237 48.564 1.00 90.62 273 ARG A C 1
ATOM 2188 O O . ARG A 1 273 ? -34.371 -14.890 49.349 1.00 90.62 273 ARG A O 1
ATOM 2195 N N . LYS A 1 274 ? -34.167 -13.558 47.531 1.00 84.19 274 LYS A N 1
ATOM 2196 C CA . LYS A 1 274 ? -35.600 -13.467 47.239 1.00 84.19 274 LYS A CA 1
ATOM 2197 C C . LYS A 1 274 ? -36.214 -14.864 47.143 1.00 84.19 274 LYS A C 1
ATOM 2199 O O . LYS A 1 274 ? -35.647 -15.759 46.516 1.00 84.19 274 LYS A O 1
ATOM 2204 N N . GLN A 1 275 ? -37.358 -15.073 47.796 1.00 79.62 275 GLN A N 1
ATOM 2205 C CA . GLN A 1 275 ? -38.133 -16.330 47.845 1.00 79.62 275 GLN A CA 1
ATOM 2206 C C . GLN A 1 275 ? -37.436 -17.543 48.497 1.00 79.62 275 GLN A C 1
ATOM 2208 O O . GLN A 1 275 ? -38.115 -18.495 48.888 1.00 79.62 275 GLN A O 1
ATOM 2213 N N . ARG A 1 276 ? -36.108 -17.529 48.648 1.00 85.50 276 ARG A N 1
ATOM 2214 C CA . ARG A 1 276 ? -35.313 -18.574 49.312 1.00 85.50 276 ARG A CA 1
ATOM 2215 C C . ARG A 1 276 ? -35.167 -18.319 50.809 1.00 85.50 276 ARG A C 1
ATOM 2217 O O . ARG A 1 276 ? -34.989 -19.273 51.560 1.00 85.50 276 ARG A O 1
ATOM 2224 N N . GLY A 1 277 ? -35.283 -17.064 51.236 1.00 86.00 277 GLY A N 1
ATOM 2225 C CA . GLY A 1 277 ? -35.039 -16.683 52.617 1.00 86.00 277 GLY A CA 1
ATOM 2226 C C . GLY A 1 277 ? -33.543 -16.563 52.917 1.00 86.00 277 GLY A C 1
ATOM 2227 O O . GLY A 1 277 ? -32.725 -16.360 52.017 1.00 86.00 277 GLY A O 1
ATOM 2228 N N . ILE A 1 278 ? -33.188 -16.738 54.189 1.00 88.88 278 ILE A N 1
ATOM 2229 C CA . ILE A 1 278 ? -31.799 -16.746 54.654 1.00 88.88 278 ILE A CA 1
ATOM 2230 C C . ILE A 1 278 ? -31.132 -18.061 54.237 1.00 88.88 278 ILE A C 1
ATOM 2232 O O . ILE A 1 278 ? -31.561 -19.143 54.634 1.00 88.88 278 ILE A O 1
ATOM 2236 N N . VAL A 1 279 ? -30.081 -17.953 53.425 1.00 90.88 279 VAL A N 1
ATOM 2237 C CA . VAL A 1 279 ? -29.293 -19.078 52.897 1.00 90.88 279 VAL A CA 1
ATOM 2238 C C . VAL A 1 279 ? -27.993 -19.295 53.671 1.00 90.88 279 VAL A C 1
ATOM 2240 O O . VAL A 1 279 ? -27.500 -20.418 53.722 1.00 90.88 279 VAL A O 1
ATOM 2243 N N . VAL A 1 280 ? -27.470 -18.248 54.315 1.00 91.81 280 VAL A N 1
ATOM 2244 C CA . VAL A 1 280 ? -26.370 -18.328 55.285 1.00 91.81 280 VAL A CA 1
ATOM 2245 C C . VAL A 1 280 ? -26.835 -17.655 56.558 1.00 91.81 280 VAL A C 1
ATOM 2247 O O . VAL A 1 280 ? -27.256 -16.503 56.521 1.00 91.81 280 VAL A O 1
ATOM 2250 N N . ASN A 1 281 ? -26.798 -18.379 57.673 1.00 90.62 281 ASN A N 1
ATOM 2251 C CA . ASN A 1 281 ? -27.254 -17.856 58.952 1.00 90.62 281 ASN A CA 1
ATOM 2252 C C . ASN A 1 281 ? -26.101 -17.211 59.734 1.00 90.62 281 ASN A C 1
ATOM 2254 O O . ASN A 1 281 ? -24.954 -17.635 59.602 1.00 90.62 281 ASN A O 1
ATOM 2258 N N . ALA A 1 282 ? -26.426 -16.240 60.585 1.00 92.00 282 ALA A N 1
ATOM 2259 C CA . ALA A 1 282 ? -25.470 -15.544 61.435 1.00 92.00 282 ALA A CA 1
ATOM 2260 C C . ALA A 1 282 ? -26.051 -15.246 62.831 1.00 92.00 282 ALA A C 1
ATOM 2262 O O . ALA A 1 282 ? -27.280 -15.156 62.985 1.00 92.00 282 ALA A O 1
ATOM 2263 N N . PRO A 1 283 ? -25.182 -15.124 63.854 1.00 91.44 283 PRO A N 1
ATOM 2264 C CA . PRO A 1 283 ? -25.576 -14.655 65.177 1.00 91.44 283 PRO A CA 1
ATOM 2265 C C . PRO A 1 283 ? -25.977 -13.173 65.154 1.00 91.44 283 PRO A C 1
ATOM 2267 O O . PRO A 1 283 ? -25.642 -12.436 64.229 1.00 91.44 283 PRO A O 1
ATOM 2270 N N . PHE A 1 284 ? -26.676 -12.744 66.204 1.00 91.88 284 PHE A N 1
ATOM 2271 C CA . PHE A 1 284 ? -26.950 -11.330 66.448 1.00 91.88 284 PHE A CA 1
ATOM 2272 C C . PHE A 1 284 ? -25.733 -10.658 67.089 1.00 91.88 284 PHE A C 1
ATOM 2274 O O . PHE A 1 284 ? -25.112 -11.230 67.989 1.00 91.88 284 PHE A O 1
ATOM 2281 N N . ILE A 1 285 ? -25.430 -9.440 66.653 1.00 93.75 285 ILE A N 1
ATOM 2282 C CA . ILE A 1 285 ? -24.519 -8.515 67.327 1.00 93.75 285 ILE A CA 1
ATOM 2283 C C . ILE A 1 285 ? -25.291 -7.876 68.487 1.00 93.75 285 ILE A C 1
ATOM 2285 O O . ILE A 1 285 ? -26.463 -7.539 68.327 1.00 93.75 285 ILE A O 1
ATOM 2289 N N . ARG A 1 286 ? -24.659 -7.775 69.657 1.00 87.75 286 ARG A N 1
ATOM 2290 C CA . ARG A 1 286 ? -25.208 -7.176 70.879 1.00 87.75 286 ARG A CA 1
ATOM 2291 C C . ARG A 1 286 ? -24.261 -6.104 71.386 1.00 87.75 286 ARG A C 1
ATOM 2293 O O . ARG A 1 286 ? -23.040 -6.289 71.173 1.00 87.75 286 ARG A O 1
#

pLDDT: mean 91.96, std 7.2, range [49.19, 98.56]

Solvent-accessible surface area (backbone atoms only — not comparable to full-atom values): 15079 Å² total; per-residue (Å²): 130,90,83,67,85,46,75,66,47,46,56,48,54,37,68,79,33,63,69,56,41,54,53,52,46,47,70,75,48,38,73,72,60,68,52,41,64,57,53,50,50,51,50,52,50,51,51,51,54,49,49,57,50,50,53,51,51,51,53,50,50,54,55,49,52,56,52,48,57,52,48,52,53,51,50,53,55,48,51,56,51,48,56,52,49,54,54,51,49,55,55,49,52,56,52,49,56,52,48,54,52,50,51,54,54,49,51,58,50,48,55,54,48,53,62,48,48,54,55,47,52,62,48,49,56,57,47,52,62,47,49,56,55,46,53,62,47,48,56,52,48,52,56,51,48,54,58,46,51,38,53,50,51,34,52,46,43,58,75,42,42,60,45,29,61,58,49,99,64,55,39,80,65,42,57,61,52,72,68,59,50,49,62,48,28,71,68,47,56,75,82,53,21,55,45,53,69,67,43,62,41,50,34,40,31,25,32,85,87,67,50,66,31,40,32,26,28,30,61,33,55,65,83,51,72,66,49,48,54,49,14,42,54,36,13,50,50,51,14,65,53,64,77,34,40,11,34,18,23,34,38,23,77,52,83,72,52,72,68,52,51,54,50,26,51,74,70,41,23,17,32,24,24,73,81,70,8,58,79,38,75,49,62,64,44,114

Foldseek 3Di:
DQDQDDPVSVVVVCVVDVVVVVVVCCVPQPPVNVCVVVVVVVVVVVVVVVVVVVVVVVVVVVVVVVVVVVVVVVVVVVVVVVVVVVVVVVVVVVVVVVVVVVVVVVVVVVVVVVVVVVVVVVVVVVVVVVVVVVVVVVVVVVVVVQVVVQVVQLVCCQVCVVQWADDPFWPDKHWDDPVRLQVLLVQDDPVLSVLSVPFSTKIWTATPVGATEIEGEDEHQADDLVLLVSLLSNLQSSCVSPVGWYAREYEYADDHDPVSLVSSVVSQHWYTYGNPYTPRHGGTDD

Secondary structure (DSSP, 8-state):
-----SHHHHHHHHHH-HHHHHHHHHHHHHHHHHSHHHHHHHHHHHHHHHHHHHHHHHHHHHHHHHHHHHHHHHHHHHHHHHHHHHHHHHHHHHHHHHHHHHHHHHHHHHHHHHHHHHHHHHHHHHHHHHHHHHHHHHHHHHHHHHHHHHHHHHHHHHH-GGGT---TT-EEEEEPPHHHHHHHHTTS-HHHHHHHHT-SEEEEEE-TT--EEEEEEEEESS--HHHHHHHHHHHHHHHHHHTS-EEEEEEESSPPPHHHHHHHHHHT-EEEETTTEEEE--PPB-

Nearest PDB structures (foldseek):
  4kmo-assembly1_A  TM=6.161E-01  e=9.612E+00  Thermochaetoides thermophila DSM 1495

Sequence (286 aa):
MAVINTTSDLLKALRENPEWKDAVRAEILGERLQTLPELVSENTRQIASIGDKLDRTSNLLAALTERLDRVDAQIAALTERLDRVDAQIAALTERLDRVDAQIAALTERLDRVENRLERVENRLERVENRLERVENRLERVENRLGKMDGRHLESDILANPRSYIRRKDLSAVRSLSYDERYELSSQLEENEEEELDLLDAILEGETPTGEHLYIAVEASVTIEVHDLERAKRRAYFLAKATNTPVLPLVVADEPPSQRRIEEAMSQQVAIARKQRGIVVNAPFIR

Radius of gyration: 75.64 Å; Cα contacts (8 Å, |Δi|>4): 308; chains: 1; bounding box: 137×34×194 Å

Mean predicted aligned error: 12.07 Å

Organism: NCBI:txid1121877